Protein AF-A0A9X7W247-F1 (afdb_monomer_lite)

Sequence (235 aa):
MRHRHSHQTSPAQPVSWSPDGEWLSFTTNEQPNLINSDVYVVSKDGSQTRKVFSVSDASVEAASAWHPSGQGLLQGLLVSSDSTGVTRTRVFDLVSETVQWLGSDGVEEHPGRFSRSGEWLLTVQNVDASLRPVLYRTDTGEPRQFRTPSGLAQILAFVDNDSKLIIHQMGDPVKDADLWRDRSAVTFAHQLRAKLMMVHGLNDPRCPISQARLFKERLVAAGFREGTTSTDDFE

Organism: NCBI:txid2931921

pLDDT: mean 84.15, std 11.6, range [36.72, 96.12]

Secondary structure (DSSP, 8-state):
--------SS-EEEEEE-TTSSEEEEEE--SS-TT-BEEEEEETTSS-EEEEE---TTSBEEEEEE-TT--STT-EEEEEE-TTSS-EEEEEETTT--EEE-S-TT-EEEEEEE-SSSSEEEEEEEETTEEEEEEEETTT--EEE--PPSSEEEEEEEETTTTEEEEEEE--TTTTHHHHHHH-TTTTGGG--S-------TT-SSS-THHHHHHHHHHHHTT----SSTT----

InterPro domains:
  IPR001375 Peptidase S9, prolyl oligopeptidase, catalytic domain [PF00326] (169-222)
  IPR029058 Alpha/Beta hydrolase fold [G3DSA:3.40.50.1820] (99-230)
  IPR029058 Alpha/Beta hydrolase fold [SSF53474] (166-224)

Foldseek 3Di:
DDQDDQDDPWDKAWADAQLVNQKTKIKTDPDPQPQDIFIKIATNSRPDIDTLGGDDRNKHKGWHDAQNPCDDLRSWTWMWMCPLVAIFIWTARRPVSDIDGADDRPWHKAFDDAQNNSQWGWIWTQAQLETFIWIAGRVPNDIDGDDDAPAHKDWDDQDPRNPDTDIDGPDHCVVCVVVCCVVDCLNCLLVDDDDDDDDDDPPDRRYHCVSVVSSVVSNVVSPDDDDPDPPDDDD

Radius of gyration: 22.7 Å; chains: 1; bounding box: 55×41×56 Å

Structure (mmCIF, N/CA/C/O backbone):
data_AF-A0A9X7W247-F1
#
_entry.id   AF-A0A9X7W247-F1
#
loop_
_atom_site.group_PDB
_atom_site.id
_atom_site.type_symbol
_atom_site.label_atom_id
_atom_site.label_alt_id
_atom_site.label_comp_id
_atom_site.label_asym_id
_atom_site.label_entity_id
_atom_site.label_seq_id
_atom_site.pdbx_PDB_ins_code
_atom_site.Cartn_x
_atom_site.Cartn_y
_atom_site.Cartn_z
_atom_site.occupancy
_atom_site.B_iso_or_equiv
_atom_site.auth_seq_id
_atom_site.auth_comp_id
_atom_site.auth_asym_id
_atom_site.auth_atom_id
_atom_site.pdbx_PDB_model_num
ATOM 1 N N . MET A 1 1 ? -22.377 24.222 22.453 1.00 36.72 1 MET A N 1
ATOM 2 C CA . MET A 1 1 ? -21.333 23.183 22.321 1.00 36.72 1 MET A CA 1
ATOM 3 C C . MET A 1 1 ? -19.989 23.882 22.203 1.00 36.72 1 MET A C 1
ATOM 5 O O . MET A 1 1 ? -19.849 24.709 21.315 1.00 36.72 1 MET A O 1
ATOM 9 N N . ARG A 1 2 ? -19.041 23.648 23.118 1.00 42.19 2 ARG A N 1
ATOM 10 C CA . ARG A 1 2 ? -17.655 24.112 22.947 1.00 42.19 2 ARG A CA 1
ATOM 11 C C . ARG A 1 2 ? -16.867 22.943 22.366 1.00 42.19 2 ARG A C 1
ATOM 13 O O . ARG A 1 2 ? -16.679 21.955 23.066 1.00 42.19 2 ARG A O 1
ATOM 20 N N . HIS A 1 3 ? -16.464 23.038 21.103 1.00 42.00 3 HIS A N 1
ATOM 21 C CA . HIS A 1 3 ? -15.522 22.091 20.514 1.00 42.00 3 HIS A CA 1
ATOM 22 C C . HIS A 1 3 ? -14.167 22.307 21.198 1.00 42.00 3 HIS A C 1
ATOM 24 O O . HIS A 1 3 ? -13.592 23.392 21.104 1.00 42.00 3 HIS A O 1
ATOM 30 N N . ARG A 1 4 ? -13.689 21.322 21.966 1.00 49.62 4 ARG A N 1
ATOM 31 C CA . ARG A 1 4 ? -12.297 21.310 22.421 1.00 49.62 4 ARG A CA 1
ATOM 32 C C . ARG A 1 4 ? -11.458 20.835 21.243 1.00 49.62 4 ARG A C 1
ATOM 34 O O . ARG A 1 4 ? -11.619 19.713 20.784 1.00 49.62 4 ARG A O 1
ATOM 41 N N . HIS A 1 5 ? -10.599 21.710 20.742 1.00 50.88 5 HIS A N 1
ATOM 42 C CA . HIS A 1 5 ? -9.563 21.330 19.794 1.00 50.88 5 HIS A CA 1
ATOM 43 C C . HIS A 1 5 ? -8.389 20.762 20.597 1.00 50.88 5 HIS A C 1
ATOM 45 O O . HIS A 1 5 ? -7.867 21.443 21.481 1.00 50.88 5 HIS A O 1
ATOM 51 N N . SER A 1 6 ? -7.980 19.523 20.323 1.00 55.16 6 SER A N 1
ATOM 52 C CA . SER A 1 6 ? -6.688 19.021 20.790 1.00 55.16 6 SER A CA 1
ATOM 53 C C . SER A 1 6 ? -5.598 19.782 20.035 1.00 55.16 6 SER A C 1
ATOM 55 O O . SER A 1 6 ? -5.461 19.635 18.820 1.00 55.16 6 SER A O 1
ATOM 57 N N . HIS A 1 7 ? -4.851 20.642 20.726 1.00 59.03 7 HIS A N 1
ATOM 58 C CA . HIS A 1 7 ? -3.695 21.308 20.135 1.00 59.03 7 HIS A CA 1
ATOM 59 C C . HIS A 1 7 ? -2.527 20.322 20.079 1.00 59.03 7 HIS A C 1
ATOM 61 O O . HIS A 1 7 ? -1.857 20.110 21.085 1.00 59.03 7 HIS A O 1
ATOM 67 N N . GLN A 1 8 ? -2.287 19.730 18.908 1.00 62.72 8 GLN A N 1
ATOM 68 C CA . GLN A 1 8 ? -1.013 19.074 18.618 1.00 62.72 8 GLN A CA 1
ATOM 69 C C . GLN A 1 8 ? -0.039 20.067 17.992 1.00 62.72 8 GLN A C 1
ATOM 71 O O . GLN A 1 8 ? -0.403 20.852 17.117 1.00 62.72 8 GLN A O 1
ATOM 76 N N . THR A 1 9 ? 1.200 20.045 18.480 1.00 73.38 9 THR A N 1
ATOM 77 C CA . THR A 1 9 ? 2.293 20.905 18.006 1.00 73.38 9 THR A CA 1
ATOM 78 C C . THR A 1 9 ? 2.905 20.401 16.705 1.00 73.38 9 THR A C 1
ATOM 80 O O . THR A 1 9 ? 3.449 21.195 15.942 1.00 73.38 9 THR A O 1
ATOM 83 N N . SER A 1 10 ? 2.803 19.097 16.453 1.00 79.94 10 SER A N 1
ATOM 84 C CA . SER A 1 10 ? 3.289 18.445 15.240 1.00 79.94 10 SER A CA 1
ATOM 85 C C . SER A 1 10 ? 2.159 18.242 14.226 1.00 79.94 10 SER A C 1
ATOM 87 O O . SER A 1 10 ? 1.015 18.019 14.634 1.00 79.94 10 SER A O 1
ATOM 89 N N . PRO A 1 11 ? 2.447 18.285 12.909 1.00 83.38 11 PRO A N 1
ATOM 90 C CA . PRO A 1 11 ? 1.472 17.943 11.881 1.00 83.38 11 PRO A CA 1
ATOM 91 C C . PRO A 1 11 ? 0.932 16.529 12.092 1.00 83.38 11 PRO A C 1
ATOM 93 O O . PRO A 1 11 ? 1.704 15.588 12.252 1.00 83.38 11 PRO A O 1
ATOM 96 N N . ALA A 1 12 ? -0.389 16.386 12.052 1.00 85.44 12 ALA A N 1
ATOM 97 C CA . ALA A 1 12 ? -1.063 15.103 12.183 1.00 85.44 12 ALA A CA 1
ATOM 98 C C . ALA A 1 12 ? -1.827 14.765 10.901 1.00 85.44 12 ALA A C 1
ATOM 100 O O . ALA A 1 12 ? -2.462 15.630 10.291 1.00 85.44 12 ALA A O 1
ATOM 101 N N . GLN A 1 13 ? -1.793 13.493 10.514 1.00 86.25 13 GLN A N 1
ATOM 102 C CA . GLN A 1 13 ? -2.580 12.944 9.416 1.00 86.25 13 GLN A CA 1
ATOM 103 C C . GLN A 1 13 ? -3.727 12.108 10.003 1.00 86.25 13 GLN A C 1
ATOM 105 O O . GLN A 1 13 ? -3.487 10.992 10.474 1.00 86.25 13 GLN A O 1
ATOM 110 N N . PRO A 1 14 ? -4.968 12.635 10.044 1.00 77.75 14 PRO A N 1
ATOM 111 C CA . PRO A 1 14 ? -6.117 11.865 10.498 1.00 77.75 14 PRO A CA 1
ATOM 112 C C . PRO A 1 14 ? -6.457 10.788 9.471 1.00 77.75 14 PRO A C 1
ATOM 114 O O . PRO A 1 14 ? -6.383 11.020 8.265 1.00 77.75 14 PRO A O 1
ATOM 117 N N . VAL A 1 15 ? -6.862 9.620 9.960 1.00 81.38 15 VAL A N 1
ATOM 118 C CA . VAL A 1 15 ? -7.139 8.463 9.103 1.00 81.38 15 VAL A CA 1
ATOM 119 C C . VAL A 1 15 ? -8.630 8.171 9.078 1.00 81.38 15 VAL A C 1
ATOM 121 O O . VAL A 1 15 ? -9.267 8.289 8.035 1.00 81.38 15 VAL A O 1
ATOM 124 N N . SER A 1 16 ? -9.212 7.788 10.217 1.00 87.62 16 SER A N 1
ATOM 125 C CA . SER A 1 16 ? -10.621 7.390 10.270 1.00 87.62 16 SER A CA 1
ATOM 126 C C . SER A 1 16 ? -11.162 7.334 11.696 1.00 87.62 16 SER A C 1
ATOM 128 O O . SER A 1 16 ? -10.406 7.181 12.659 1.00 87.62 16 SER A O 1
ATOM 130 N N . TRP A 1 17 ? -12.482 7.477 11.813 1.00 89.75 17 TRP A N 1
ATOM 131 C CA . TRP A 1 17 ? -13.225 7.240 13.048 1.00 89.75 17 TRP A CA 1
ATOM 132 C C . TRP A 1 17 ? -13.390 5.742 13.298 1.00 89.75 17 TRP A C 1
ATOM 134 O O . TRP A 1 17 ? -13.565 4.973 12.349 1.00 89.75 17 TRP A O 1
ATOM 144 N N . SER A 1 18 ? -13.386 5.349 14.568 1.00 89.12 18 SER A N 1
ATOM 145 C CA . SER A 1 18 ? -13.830 4.029 14.999 1.00 89.12 18 SER A CA 1
ATOM 146 C C . SER A 1 18 ? -15.305 3.814 14.628 1.00 89.12 18 SER A C 1
ATOM 148 O O . SER A 1 18 ? -16.059 4.786 14.508 1.00 89.12 18 SER A O 1
ATOM 150 N N . PRO A 1 19 ? -15.760 2.560 14.445 1.00 87.88 19 PRO A N 1
ATOM 151 C CA . PRO A 1 19 ? -17.135 2.280 14.019 1.00 87.88 19 PRO A CA 1
ATOM 152 C C . PRO A 1 19 ? -18.208 2.791 14.987 1.00 87.88 19 PRO A C 1
ATOM 154 O O . PRO A 1 19 ? -19.313 3.119 14.562 1.00 87.88 19 PRO A O 1
ATOM 157 N N . ASP A 1 20 ? -17.883 2.865 16.279 1.00 86.38 20 ASP A N 1
ATOM 158 C CA . ASP A 1 20 ? -18.746 3.416 17.328 1.00 86.38 20 ASP A CA 1
ATOM 159 C C . ASP A 1 20 ? -18.732 4.957 17.387 1.00 86.38 20 ASP A C 1
ATOM 161 O O . ASP A 1 20 ? -19.559 5.555 18.073 1.00 86.38 20 ASP A O 1
ATOM 165 N N . GLY A 1 21 ? -17.828 5.613 16.650 1.00 89.12 21 GLY A N 1
ATOM 166 C CA . GLY A 1 21 ? -17.664 7.065 16.634 1.00 89.12 21 GLY A CA 1
ATOM 167 C C . GLY A 1 21 ? -17.037 7.648 17.903 1.00 89.12 21 GLY A C 1
ATOM 168 O O . GLY A 1 21 ? -17.051 8.868 18.075 1.00 89.12 21 GLY A O 1
ATOM 169 N N . GLU A 1 22 ? -16.498 6.815 18.796 1.00 88.19 22 GLU A N 1
ATOM 170 C CA . GLU A 1 22 ? -15.905 7.268 20.059 1.00 88.19 22 GLU A CA 1
ATOM 171 C C . GLU A 1 22 ? -14.435 7.678 19.924 1.00 88.19 22 GLU A C 1
ATOM 173 O O . GLU A 1 22 ? -13.957 8.479 20.731 1.00 88.19 22 GLU A O 1
ATOM 178 N N . TRP A 1 23 ? -13.733 7.201 18.893 1.00 90.12 23 TRP A N 1
ATOM 179 C CA . TRP A 1 23 ? -12.301 7.419 18.696 1.00 90.12 23 TRP A CA 1
ATOM 180 C C . TRP A 1 23 ? -11.964 7.827 17.262 1.00 90.12 23 TRP A C 1
ATOM 182 O O . TRP A 1 23 ? -12.568 7.361 16.302 1.00 90.12 23 TRP A O 1
ATOM 192 N N . LEU A 1 24 ? -10.940 8.658 17.104 1.00 91.12 24 LEU A N 1
ATOM 193 C CA . LEU A 1 24 ? -10.311 8.982 15.827 1.00 91.12 24 LEU A CA 1
ATOM 194 C C . LEU A 1 24 ? -8.867 8.479 15.853 1.00 91.12 24 LEU A C 1
ATOM 196 O O . LEU A 1 24 ? -8.123 8.807 16.776 1.00 91.12 24 LEU A O 1
ATOM 200 N N . SER A 1 25 ? -8.451 7.720 14.838 1.00 92.00 25 SER A N 1
ATOM 201 C CA . SER A 1 25 ? -7.043 7.350 14.653 1.00 92.00 25 SER A CA 1
ATOM 202 C C . SER A 1 25 ? -6.317 8.392 13.809 1.00 92.00 25 SER A C 1
ATOM 204 O O . SER A 1 25 ? -6.849 8.867 12.797 1.00 92.00 25 SER A O 1
ATOM 206 N N . PHE A 1 26 ? -5.077 8.692 14.167 1.00 93.06 26 PHE A N 1
ATOM 207 C CA . PHE A 1 26 ? -4.223 9.586 13.396 1.00 93.06 26 PHE A CA 1
ATOM 208 C C . PHE A 1 26 ? -2.749 9.207 13.556 1.00 93.06 26 PHE A C 1
ATOM 210 O O . PHE A 1 26 ? -2.365 8.512 14.498 1.00 93.06 26 PHE A O 1
ATOM 217 N N . THR A 1 27 ? -1.933 9.685 12.627 1.00 94.44 27 THR A N 1
ATOM 218 C CA . THR A 1 27 ? -0.483 9.494 12.630 1.00 94.44 27 THR A CA 1
ATOM 219 C C . THR A 1 27 ? 0.206 10.843 12.797 1.00 94.44 27 THR A C 1
ATOM 221 O O . THR A 1 27 ? -0.232 11.840 12.217 1.00 94.44 27 THR A O 1
ATOM 224 N N . THR A 1 28 ? 1.253 10.900 13.615 1.00 94.19 28 THR A N 1
ATOM 225 C CA . THR A 1 28 ? 2.044 12.117 13.840 1.00 94.19 28 THR A CA 1
ATOM 226 C C . THR A 1 28 ? 3.476 11.765 14.229 1.00 94.19 28 THR A C 1
ATOM 228 O O . THR A 1 28 ? 3.759 10.641 14.644 1.00 94.19 28 THR A O 1
ATOM 231 N N . ASN A 1 29 ? 4.374 12.742 14.131 1.00 93.69 29 ASN A N 1
ATOM 232 C CA . ASN A 1 29 ? 5.725 12.636 14.660 1.00 93.69 29 ASN A CA 1
ATOM 233 C C . ASN A 1 29 ? 5.909 13.585 15.852 1.00 93.69 29 ASN A C 1
ATOM 235 O O . ASN A 1 29 ? 5.976 14.805 15.689 1.00 93.69 29 ASN A O 1
ATOM 239 N N . GLU A 1 30 ? 6.009 13.024 17.055 1.00 90.31 30 GLU A N 1
ATOM 240 C CA . GLU A 1 30 ? 6.306 13.769 18.288 1.00 90.31 30 GLU A CA 1
ATOM 241 C C . GLU A 1 30 ? 7.780 13.627 18.722 1.00 90.31 30 GLU A C 1
ATOM 243 O O . GLU A 1 30 ? 8.148 14.068 19.810 1.00 90.31 30 GLU A O 1
ATOM 248 N N . GLN A 1 31 ? 8.631 13.032 17.877 1.00 90.06 31 GLN A N 1
ATOM 249 C CA . GLN A 1 31 ? 10.055 12.806 18.132 1.00 90.06 31 GLN A CA 1
ATOM 250 C C . GLN A 1 31 ? 10.951 13.777 17.340 1.00 90.06 31 GLN A C 1
ATOM 252 O O . GLN A 1 31 ? 10.560 14.273 16.282 1.00 90.06 31 GLN A O 1
ATOM 257 N N . PRO A 1 32 ? 12.196 14.029 17.796 1.00 90.38 32 PRO A N 1
ATOM 258 C CA . PRO A 1 32 ? 13.160 14.837 17.045 1.00 90.38 32 PRO A CA 1
ATOM 259 C C . PRO A 1 32 ? 13.593 14.204 15.718 1.00 90.38 32 PRO A C 1
ATOM 261 O O . PRO A 1 32 ? 13.979 14.917 14.791 1.00 90.38 32 PRO A O 1
ATOM 264 N N . ASN A 1 33 ? 13.579 12.869 15.628 1.00 92.12 33 ASN A N 1
ATOM 265 C CA . ASN A 1 33 ? 13.935 12.182 14.396 1.00 92.12 33 ASN A CA 1
ATOM 266 C C . ASN A 1 33 ? 12.822 12.372 13.365 1.00 92.12 33 ASN A C 1
ATOM 268 O O . ASN A 1 33 ? 11.732 11.833 13.519 1.00 92.12 33 ASN A O 1
ATOM 272 N N . LEU A 1 34 ? 13.114 13.099 12.288 1.00 90.12 34 LEU A N 1
ATOM 273 C CA . LEU A 1 34 ? 12.138 13.421 11.245 1.00 90.12 34 LEU A CA 1
ATOM 274 C C . LEU A 1 34 ? 11.665 12.201 10.441 1.00 90.12 34 LEU A C 1
ATOM 276 O O . LEU A 1 34 ? 10.649 12.301 9.761 1.00 90.12 34 LEU A O 1
ATOM 280 N N . ILE A 1 35 ? 12.382 11.074 10.519 1.00 90.62 35 ILE A N 1
ATOM 281 C CA . ILE A 1 35 ? 11.954 9.803 9.918 1.00 90.62 35 ILE A CA 1
ATOM 282 C C . ILE A 1 35 ? 10.785 9.195 10.701 1.00 90.62 35 ILE A C 1
ATOM 284 O O . ILE A 1 35 ? 9.939 8.547 10.099 1.00 90.62 35 ILE A O 1
ATOM 288 N N . ASN A 1 36 ? 10.726 9.410 12.019 1.00 95.00 36 ASN A N 1
ATOM 289 C CA . ASN A 1 36 ? 9.740 8.773 12.880 1.00 95.00 36 ASN A CA 1
ATOM 290 C C . ASN A 1 36 ? 8.300 9.136 12.486 1.00 95.00 36 ASN A C 1
ATOM 292 O O . ASN A 1 36 ? 7.991 10.288 12.169 1.00 95.00 36 ASN A O 1
ATOM 296 N N . SER A 1 37 ? 7.396 8.171 12.591 1.00 94.88 37 SER A N 1
ATOM 297 C CA . SER A 1 37 ? 5.960 8.427 12.599 1.00 94.88 37 SER A CA 1
ATOM 298 C C . SER A 1 37 ? 5.272 7.370 13.437 1.00 94.88 37 SER A C 1
ATOM 300 O O . SER A 1 37 ? 5.534 6.192 13.250 1.00 94.88 37 SER A O 1
ATOM 302 N N . ASP A 1 38 ? 4.390 7.787 14.337 1.00 95.31 38 ASP A N 1
ATOM 303 C CA . ASP A 1 38 ? 3.720 6.907 15.287 1.00 95.31 38 ASP A CA 1
ATOM 304 C C . ASP A 1 38 ? 2.200 7.017 15.142 1.00 95.31 38 ASP A C 1
ATOM 306 O O . ASP A 1 38 ? 1.657 8.049 14.730 1.00 95.31 38 ASP A O 1
ATOM 310 N N . VAL A 1 39 ? 1.489 5.964 15.544 1.00 94.19 39 VAL A N 1
ATOM 311 C CA . VAL A 1 39 ? 0.027 5.912 15.481 1.00 94.19 39 VAL A CA 1
ATOM 312 C C . VAL A 1 39 ? -0.581 6.188 16.847 1.00 94.19 39 VAL A C 1
ATOM 314 O O . VAL A 1 39 ? -0.216 5.590 17.864 1.00 94.19 39 VAL A O 1
ATOM 317 N N . TYR A 1 40 ? -1.581 7.060 16.844 1.00 92.94 40 TYR A N 1
ATOM 318 C CA . TYR A 1 40 ? -2.321 7.497 18.013 1.00 92.94 40 TYR A CA 1
ATOM 319 C C . TYR A 1 40 ? -3.824 7.347 17.793 1.00 92.94 40 TYR A C 1
ATOM 321 O O . TYR A 1 40 ? -4.320 7.306 16.662 1.00 92.94 40 TYR A O 1
ATOM 329 N N . VAL A 1 41 ? -4.560 7.329 18.901 1.00 92.12 41 VAL A N 1
ATOM 330 C CA . VAL A 1 41 ? -6.010 7.527 18.916 1.00 92.12 41 VAL A CA 1
ATOM 331 C C . VAL A 1 41 ? -6.371 8.668 19.856 1.00 92.12 41 VAL A C 1
ATOM 333 O O . VAL A 1 41 ? -5.704 8.883 20.872 1.00 92.12 41 VAL A O 1
ATOM 336 N N . VAL A 1 42 ? -7.438 9.387 19.520 1.00 91.06 42 VAL A N 1
ATOM 337 C CA . VAL A 1 42 ? -8.018 10.448 20.346 1.00 91.06 42 VAL A CA 1
ATOM 338 C C . VAL A 1 42 ? -9.522 10.248 20.494 1.00 91.06 42 VAL A C 1
ATOM 340 O O . VAL A 1 42 ? -10.186 9.853 19.537 1.00 91.06 42 VAL A O 1
ATOM 343 N N . SER A 1 43 ? -10.068 10.491 21.684 1.00 91.25 43 SER A N 1
ATOM 344 C CA . SER A 1 43 ? -11.508 10.419 21.930 1.00 91.25 43 SER A CA 1
ATOM 345 C C . SER A 1 43 ? -12.258 11.483 21.127 1.00 91.25 43 SER A C 1
ATOM 347 O O . SER A 1 43 ? -11.723 12.549 20.816 1.00 91.25 43 SER A O 1
ATOM 349 N N . LYS A 1 44 ? -13.538 11.243 20.832 1.00 87.81 44 LYS A N 1
ATOM 350 C CA . LYS A 1 44 ? -14.366 12.147 20.015 1.00 87.81 44 LYS A CA 1
ATOM 351 C C . LYS A 1 44 ? -14.467 13.580 20.537 1.00 87.81 44 LYS A C 1
ATOM 353 O O . LYS A 1 44 ? -14.717 14.510 19.775 1.00 87.81 44 LYS A O 1
ATOM 358 N N . ASP A 1 45 ? -14.307 13.753 21.845 1.00 87.88 45 ASP A N 1
ATOM 359 C CA . ASP A 1 45 ? -14.341 15.043 22.530 1.00 87.88 45 ASP A CA 1
ATOM 360 C C . ASP A 1 45 ? -12.946 15.664 22.733 1.00 87.88 45 ASP A C 1
ATOM 362 O O . ASP A 1 45 ? -12.837 16.754 23.301 1.00 87.88 45 ASP A O 1
ATOM 366 N N . GLY A 1 46 ? -11.888 14.984 22.278 1.00 87.62 46 GLY A N 1
ATOM 367 C CA . GLY A 1 46 ? -10.496 15.412 22.391 1.00 87.62 46 GLY A CA 1
ATOM 368 C C . GLY A 1 46 ? -9.905 15.303 23.797 1.00 87.62 46 GLY A C 1
ATOM 369 O O . GLY A 1 46 ? -8.824 15.841 24.034 1.00 87.62 46 GLY A O 1
ATOM 370 N N . SER A 1 47 ? -10.612 14.690 24.753 1.00 89.12 47 SER A N 1
ATOM 371 C CA . SER A 1 47 ? -10.190 14.641 26.158 1.00 89.12 47 SER A CA 1
ATOM 372 C C . SER A 1 47 ? -9.133 13.577 26.455 1.00 89.12 47 SER A C 1
ATOM 374 O O . SER A 1 47 ? -8.381 13.732 27.418 1.00 89.12 47 SER A O 1
ATOM 376 N N . GLN A 1 48 ? -9.057 12.522 25.641 1.00 89.00 48 GLN A N 1
ATOM 377 C CA . GLN A 1 48 ? -8.129 11.411 25.827 1.00 89.00 48 GLN A CA 1
ATOM 378 C C . GLN A 1 48 ? -7.359 11.159 24.540 1.00 89.00 48 GLN A C 1
ATOM 380 O O . GLN A 1 48 ? -7.962 10.820 23.529 1.00 89.00 48 GLN A O 1
ATOM 385 N N . THR A 1 49 ? -6.034 11.266 24.599 1.00 90.56 49 THR A N 1
ATOM 386 C CA . THR A 1 49 ? -5.133 10.927 23.493 1.00 90.56 49 THR A CA 1
ATOM 387 C C . THR A 1 49 ? -4.128 9.900 23.982 1.00 90.56 49 THR A C 1
ATOM 389 O O . THR A 1 49 ? -3.545 10.076 25.053 1.00 90.56 49 THR A O 1
ATOM 392 N N . ARG A 1 50 ? -3.894 8.845 23.199 1.00 89.50 50 ARG A N 1
ATOM 393 C CA . ARG A 1 50 ? -2.846 7.861 23.490 1.00 89.50 50 ARG A CA 1
ATOM 394 C C . ARG A 1 50 ? -2.128 7.415 22.225 1.00 89.50 50 ARG A C 1
ATOM 396 O O . ARG A 1 50 ? -2.761 7.227 21.187 1.00 89.50 50 ARG A O 1
ATOM 403 N N . LYS A 1 51 ? -0.814 7.215 22.338 1.00 92.00 51 LYS A N 1
ATOM 404 C CA . LYS A 1 51 ? -0.020 6.460 21.365 1.00 92.00 51 LYS A CA 1
ATOM 405 C C . LYS A 1 51 ? -0.427 4.994 21.481 1.00 92.00 51 LYS A C 1
ATOM 407 O O . LYS A 1 51 ? -0.472 4.474 22.593 1.00 92.00 51 LYS A O 1
ATOM 412 N N . VAL A 1 52 ? -0.759 4.357 20.365 1.00 90.81 52 VAL A N 1
ATOM 413 C CA . VAL A 1 52 ? -1.227 2.960 20.346 1.00 90.81 52 VAL A CA 1
ATOM 414 C C . VAL A 1 52 ? -0.280 2.037 19.608 1.00 90.81 52 VAL A C 1
ATOM 416 O O . VAL A 1 52 ? -0.269 0.847 19.885 1.00 90.81 52 VAL A O 1
ATOM 419 N N . PHE A 1 53 ? 0.526 2.563 18.687 1.00 91.44 53 PHE A N 1
ATOM 420 C CA . PHE A 1 53 ? 1.421 1.725 17.911 1.00 91.44 53 PHE A CA 1
ATOM 421 C C . PHE A 1 53 ? 2.663 2.503 17.466 1.00 91.44 53 PHE A C 1
ATOM 423 O O . PHE A 1 53 ? 2.561 3.595 16.907 1.00 91.44 53 PHE A O 1
ATOM 430 N N . SER A 1 54 ? 3.823 1.935 17.794 1.00 93.62 54 SER A N 1
ATOM 431 C CA . SER A 1 54 ? 5.165 2.489 17.605 1.00 93.62 54 SER A CA 1
ATOM 432 C C . SER A 1 54 ? 6.152 1.332 17.649 1.00 93.62 54 SER A C 1
ATOM 434 O O . SER A 1 54 ? 6.005 0.438 18.492 1.00 93.62 54 SER A O 1
ATOM 436 N N . VAL A 1 55 ? 7.109 1.300 16.725 1.00 92.69 55 VAL A N 1
ATOM 437 C CA . VAL A 1 55 ? 8.042 0.168 16.614 1.00 92.69 55 VAL A CA 1
ATOM 438 C C . VAL A 1 55 ? 9.479 0.602 16.853 1.00 92.69 55 VAL A C 1
ATOM 440 O O . VAL A 1 55 ? 10.224 -0.110 17.526 1.00 92.69 55 VAL A O 1
ATOM 443 N N . SER A 1 56 ? 9.875 1.750 16.309 1.00 93.31 56 SER A N 1
ATOM 444 C CA . SER A 1 56 ? 11.215 2.312 16.446 1.00 93.31 56 SER A CA 1
ATOM 445 C C . SER A 1 56 ? 11.189 3.806 16.145 1.00 93.31 56 SER A C 1
ATOM 447 O O . SER A 1 56 ? 10.487 4.243 15.244 1.00 93.31 56 SER A O 1
ATOM 449 N N . ASP A 1 57 ? 12.067 4.578 16.787 1.00 92.69 57 ASP A N 1
ATOM 450 C CA . ASP A 1 57 ? 12.237 6.010 16.493 1.00 92.69 57 ASP A CA 1
ATOM 451 C C . ASP A 1 57 ? 12.829 6.281 15.093 1.00 92.69 57 ASP A C 1
ATOM 453 O O . ASP A 1 57 ? 13.080 7.429 14.725 1.00 92.69 57 ASP A O 1
ATOM 457 N N . ALA A 1 58 ? 13.135 5.235 14.323 1.00 94.25 58 ALA A N 1
ATOM 458 C CA . ALA A 1 58 ? 13.654 5.303 12.959 1.00 94.25 58 ALA A CA 1
ATOM 459 C C . ALA A 1 58 ? 12.753 4.574 11.945 1.00 94.25 58 ALA A C 1
ATOM 461 O O . ALA A 1 58 ? 13.243 4.178 10.887 1.00 94.25 58 ALA A O 1
ATOM 462 N N . SER A 1 59 ? 11.471 4.382 12.270 1.00 94.38 59 SER A N 1
ATOM 463 C CA . SER A 1 59 ? 10.469 3.810 11.368 1.00 94.38 59 SER A CA 1
ATOM 464 C C . SER A 1 59 ? 9.260 4.722 11.179 1.00 94.38 59 SER A C 1
ATOM 466 O O . SER A 1 59 ? 9.005 5.646 11.951 1.00 94.38 59 SER A O 1
ATOM 468 N N . VAL A 1 60 ? 8.528 4.460 10.104 1.00 94.12 60 VAL A N 1
ATOM 469 C CA . VAL A 1 60 ? 7.274 5.112 9.755 1.00 94.12 60 VAL A CA 1
ATOM 470 C C . VAL A 1 60 ? 6.140 4.135 10.021 1.00 94.12 60 VAL A C 1
ATOM 472 O O . VAL A 1 60 ? 5.908 3.196 9.252 1.00 94.12 60 VAL A O 1
ATOM 475 N N . GLU A 1 61 ? 5.388 4.384 11.087 1.00 94.00 61 GLU A N 1
ATOM 476 C CA . GLU A 1 61 ? 4.120 3.724 11.348 1.00 94.00 61 GLU A CA 1
ATOM 477 C C . GLU A 1 61 ? 2.942 4.550 10.818 1.00 94.00 61 GLU A C 1
ATOM 479 O O . GLU A 1 61 ? 2.902 5.773 10.936 1.00 94.00 61 GLU A O 1
ATOM 484 N N . ALA A 1 62 ? 1.930 3.878 10.270 1.00 92.38 62 ALA A N 1
ATOM 485 C CA . ALA A 1 62 ? 0.711 4.533 9.804 1.00 92.38 62 ALA A CA 1
ATOM 486 C C . ALA A 1 62 ? -0.531 3.720 10.161 1.00 92.38 62 ALA A C 1
ATOM 488 O O . ALA A 1 62 ? -0.517 2.493 10.090 1.00 92.38 62 ALA A O 1
ATOM 489 N N . ALA A 1 63 ? -1.620 4.403 10.514 1.00 91.06 63 ALA A N 1
ATOM 490 C CA . ALA A 1 63 ? -2.945 3.795 10.565 1.00 91.06 63 ALA A CA 1
ATOM 491 C C . ALA A 1 63 ? -3.602 3.850 9.183 1.00 91.06 63 ALA A C 1
ATOM 493 O O . ALA A 1 63 ? -3.358 4.769 8.403 1.00 91.06 63 ALA A O 1
ATOM 494 N N . SER A 1 64 ? -4.462 2.883 8.874 1.00 89.56 64 SER A N 1
ATOM 495 C CA . SER A 1 64 ? -5.126 2.818 7.564 1.00 89.56 64 SER A CA 1
ATOM 496 C C . SER A 1 64 ? -6.634 2.628 7.646 1.00 89.56 64 SER A C 1
ATOM 498 O O . SER A 1 64 ? -7.359 3.240 6.865 1.00 89.56 64 SER A O 1
ATOM 500 N N . ALA A 1 65 ? -7.128 1.810 8.576 1.00 88.69 65 ALA A N 1
ATOM 501 C CA . ALA A 1 65 ? -8.563 1.587 8.736 1.00 88.69 65 ALA A CA 1
ATOM 502 C C . ALA A 1 65 ? -8.893 0.934 10.077 1.00 88.69 65 ALA A C 1
ATOM 504 O O . ALA A 1 65 ? -8.163 0.059 10.535 1.00 88.69 65 ALA A O 1
ATOM 505 N N . TRP A 1 66 ? -10.038 1.279 10.655 1.00 89.56 66 TRP A N 1
ATOM 506 C CA . TRP A 1 66 ? -10.630 0.495 11.737 1.00 89.56 66 TRP A CA 1
ATOM 507 C C . TRP A 1 66 ? -11.336 -0.747 11.195 1.00 89.56 66 TRP A C 1
ATOM 509 O O . TRP A 1 66 ? -11.936 -0.717 10.115 1.00 89.56 66 TRP A O 1
ATOM 519 N N . HIS A 1 67 ? -11.305 -1.831 11.968 1.00 89.00 67 HIS A N 1
ATOM 520 C CA . HIS A 1 67 ? -12.167 -2.986 11.740 1.00 89.00 67 HIS A CA 1
ATOM 521 C C . HIS A 1 67 ? -13.642 -2.581 11.875 1.00 89.00 67 HIS A C 1
ATOM 523 O O . HIS A 1 67 ? -13.972 -1.881 12.829 1.00 89.00 67 HIS A O 1
ATOM 529 N N . PRO A 1 68 ? -14.549 -3.000 10.973 1.00 86.88 68 PRO A N 1
ATOM 530 C CA . PRO A 1 68 ? -15.923 -2.491 10.943 1.00 86.88 68 PRO A CA 1
ATOM 531 C C . PRO A 1 68 ? -16.839 -3.002 12.068 1.00 86.88 68 PRO A C 1
ATOM 533 O O . PRO A 1 68 ? -17.883 -2.395 12.294 1.00 86.88 68 PRO A O 1
ATOM 536 N N . SER A 1 69 ? -16.507 -4.104 12.755 1.00 77.38 69 SER A N 1
ATOM 537 C CA . SER A 1 69 ? -17.423 -4.739 13.724 1.00 77.38 69 SER A CA 1
ATOM 538 C C . SER A 1 69 ? -17.395 -4.123 15.128 1.00 77.38 69 SER A C 1
ATOM 540 O O . SER A 1 69 ? -18.392 -4.193 15.845 1.00 77.38 69 SER A O 1
ATOM 542 N N . GLY A 1 70 ? -16.270 -3.528 15.535 1.00 63.69 70 GLY A N 1
ATOM 543 C CA . GLY A 1 70 ? -16.128 -2.845 16.822 1.00 63.69 70 GLY A CA 1
ATOM 544 C C . GLY A 1 70 ? -16.366 -3.685 18.093 1.00 63.69 70 GLY A C 1
ATOM 545 O O . GLY A 1 70 ? -16.549 -3.082 19.147 1.00 63.69 70 GLY A O 1
ATOM 546 N N . GLN A 1 71 ? -16.380 -5.031 18.064 1.00 50.56 71 GLN A N 1
ATOM 547 C CA . GLN A 1 71 ? -16.633 -5.855 19.269 1.00 50.56 71 GLN A CA 1
ATOM 548 C C . GLN A 1 71 ? -15.632 -6.998 19.505 1.00 50.56 71 GLN A C 1
ATOM 550 O O . GLN A 1 71 ? -15.398 -7.817 18.628 1.00 50.56 71 GLN A O 1
ATOM 555 N N . GLY A 1 72 ? -15.135 -7.130 20.744 1.00 48.88 72 GLY A N 1
ATOM 556 C CA . GLY A 1 72 ? -14.227 -8.204 21.190 1.00 48.88 72 GLY A CA 1
ATOM 557 C C . GLY A 1 72 ? -12.747 -7.841 21.026 1.00 48.88 72 GLY A C 1
ATOM 558 O O . GLY A 1 72 ? -12.411 -6.659 21.054 1.00 48.88 72 GLY A O 1
ATOM 559 N N . LEU A 1 73 ? -11.881 -8.832 20.773 1.00 40.44 73 LEU A N 1
ATOM 560 C CA . LEU A 1 73 ? -10.496 -8.672 20.262 1.00 40.44 73 LEU A CA 1
ATOM 561 C C . LEU A 1 73 ? -10.437 -7.939 18.878 1.00 40.44 73 LEU A C 1
ATOM 563 O O . LEU A 1 73 ? -9.509 -8.082 18.094 1.00 40.44 73 LEU A O 1
ATOM 567 N N . LEU A 1 74 ? -11.493 -7.201 18.507 1.00 46.34 74 LEU A N 1
ATOM 568 C CA . LEU A 1 74 ? -11.783 -6.643 17.181 1.00 46.34 74 LEU A CA 1
ATOM 569 C C . LEU A 1 74 ? -12.075 -5.133 17.236 1.00 46.34 74 LEU A C 1
ATOM 571 O O . LEU A 1 74 ? -12.660 -4.576 16.308 1.00 46.34 74 LEU A O 1
ATOM 575 N N . GLN A 1 75 ? -11.583 -4.426 18.259 1.00 62.91 75 GLN A N 1
ATOM 576 C CA . GLN A 1 75 ? -11.253 -2.995 18.122 1.00 62.91 75 GLN A CA 1
ATOM 577 C C . GLN A 1 75 ? -9.942 -2.848 17.327 1.00 62.91 75 GLN A C 1
ATOM 579 O O . GLN A 1 75 ? -9.008 -2.172 17.742 1.00 62.91 75 GLN A O 1
ATOM 584 N N . GLY A 1 76 ? -9.830 -3.580 16.221 1.00 76.25 76 GLY A N 1
ATOM 585 C CA . GLY A 1 76 ? -8.594 -3.724 15.477 1.00 76.25 76 GLY A CA 1
ATOM 586 C C . GLY A 1 76 ? -8.330 -2.493 14.621 1.00 76.25 76 GLY A C 1
ATOM 587 O O . GLY A 1 76 ? -9.205 -2.072 13.862 1.00 76.25 76 GLY A O 1
ATOM 588 N N . LEU A 1 77 ? -7.127 -1.940 14.702 1.00 86.88 77 LEU A N 1
ATOM 589 C CA . LEU A 1 77 ? -6.642 -0.927 13.778 1.00 86.88 77 LEU A CA 1
ATOM 590 C C . LEU A 1 77 ? -5.714 -1.601 12.767 1.00 86.88 77 LEU A C 1
ATOM 592 O O . LEU A 1 77 ? -4.728 -2.241 13.130 1.00 86.88 77 LEU A O 1
ATOM 596 N N . LEU A 1 78 ? -6.034 -1.466 11.485 1.00 89.75 78 LEU A N 1
ATOM 597 C CA . LEU A 1 78 ? -5.110 -1.797 10.414 1.00 89.75 78 LEU A CA 1
ATOM 598 C C . LEU A 1 78 ? -3.986 -0.769 10.442 1.00 89.75 78 LEU A C 1
ATOM 600 O O . LEU A 1 78 ? -4.236 0.425 10.246 1.00 89.75 78 LEU A O 1
ATOM 604 N N . VAL A 1 79 ? -2.772 -1.241 10.688 1.00 91.56 79 VAL A N 1
ATOM 605 C CA . VAL A 1 79 ? -1.575 -0.408 10.746 1.00 91.56 79 VAL A CA 1
ATOM 606 C C . VAL A 1 79 ? -0.503 -0.953 9.813 1.00 91.56 79 VAL A C 1
ATOM 608 O O . VAL A 1 79 ? -0.507 -2.127 9.438 1.00 91.56 79 VAL A O 1
ATOM 611 N N . SER A 1 80 ? 0.439 -0.100 9.444 1.00 93.12 80 SER A N 1
ATOM 612 C CA . SER A 1 80 ? 1.643 -0.486 8.722 1.00 93.12 80 SER A CA 1
ATOM 613 C C . SER A 1 80 ? 2.887 0.042 9.409 1.00 93.12 80 SER A C 1
ATOM 615 O O . SER A 1 80 ? 2.812 0.996 10.176 1.00 93.12 80 SER A O 1
ATOM 617 N N . SER A 1 81 ? 4.026 -0.577 9.118 1.00 93.50 81 SER A N 1
ATOM 618 C CA . SER A 1 81 ? 5.343 -0.135 9.579 1.00 93.50 81 SER A CA 1
ATOM 619 C C . SER A 1 81 ? 6.414 -0.573 8.588 1.00 93.50 81 SER A C 1
ATOM 621 O O . SER A 1 81 ? 6.306 -1.661 8.014 1.00 93.50 81 SER A O 1
ATOM 623 N N . ASP A 1 82 ? 7.440 0.251 8.404 1.00 92.50 82 ASP A N 1
ATOM 624 C CA . ASP A 1 82 ? 8.614 -0.043 7.577 1.00 92.50 82 ASP A CA 1
ATOM 625 C C . ASP A 1 82 ? 9.855 -0.450 8.390 1.00 92.50 82 ASP A C 1
ATOM 627 O O . ASP A 1 82 ? 10.948 -0.570 7.836 1.00 92.50 82 ASP A O 1
ATOM 631 N N . SER A 1 83 ? 9.693 -0.733 9.688 1.00 91.19 83 SER A N 1
ATOM 632 C CA . SER A 1 83 ? 10.789 -1.010 10.630 1.00 91.19 83 SER A CA 1
ATOM 633 C C . SER A 1 83 ? 11.717 -2.166 10.227 1.00 91.19 83 SER A C 1
ATOM 635 O O . SER A 1 83 ? 12.797 -2.327 10.789 1.00 91.19 83 SER A O 1
ATOM 637 N N . THR A 1 84 ? 11.295 -3.006 9.280 1.00 88.44 84 THR A N 1
ATOM 638 C CA . THR A 1 84 ? 12.066 -4.130 8.725 1.00 88.44 84 THR A CA 1
ATOM 639 C C . THR A 1 84 ? 12.704 -3.813 7.363 1.00 88.44 84 THR A C 1
ATOM 641 O O . THR A 1 84 ? 13.143 -4.725 6.669 1.00 88.44 84 THR A O 1
ATOM 644 N N . GLY A 1 85 ? 12.724 -2.543 6.947 1.00 87.94 85 GLY A N 1
ATOM 645 C CA . GLY A 1 85 ? 13.278 -2.057 5.674 1.00 87.94 85 GLY A CA 1
ATOM 646 C C . GLY A 1 85 ? 12.279 -2.001 4.510 1.00 87.94 85 GLY A C 1
ATOM 647 O O . GLY A 1 85 ? 12.533 -1.328 3.512 1.00 87.94 85 GLY A O 1
ATOM 648 N N . VAL A 1 86 ? 11.130 -2.663 4.642 1.00 88.69 86 VAL A N 1
ATOM 649 C CA . VAL A 1 86 ? 9.994 -2.599 3.711 1.00 88.69 86 VAL A CA 1
ATOM 650 C C . VAL A 1 86 ? 8.709 -2.399 4.497 1.00 88.69 86 VAL A C 1
ATOM 652 O O . VAL A 1 86 ? 8.598 -2.896 5.621 1.00 88.69 86 VAL A O 1
ATOM 655 N N . THR A 1 87 ? 7.737 -1.702 3.905 1.00 90.69 87 THR A N 1
ATOM 656 C CA . THR A 1 87 ? 6.413 -1.541 4.508 1.00 90.69 87 THR A CA 1
ATOM 657 C C . THR A 1 87 ? 5.743 -2.897 4.648 1.00 90.69 87 THR A C 1
ATOM 659 O O . THR A 1 87 ? 5.722 -3.697 3.713 1.00 90.69 87 THR A O 1
ATOM 662 N N . ARG A 1 88 ? 5.187 -3.150 5.828 1.00 91.50 88 ARG A N 1
ATOM 663 C CA . ARG A 1 88 ? 4.424 -4.355 6.141 1.00 91.50 88 ARG A CA 1
ATOM 664 C C . ARG A 1 88 ? 3.119 -3.991 6.815 1.00 91.50 88 ARG A C 1
ATOM 666 O O . ARG A 1 88 ? 3.068 -3.040 7.595 1.00 91.50 88 ARG A O 1
ATOM 673 N N . THR A 1 89 ? 2.096 -4.795 6.555 1.00 88.56 89 THR A N 1
ATOM 674 C CA . THR A 1 89 ? 0.753 -4.614 7.107 1.00 88.56 89 THR A CA 1
ATOM 675 C C . THR A 1 89 ? 0.545 -5.471 8.354 1.00 88.56 89 THR A C 1
ATOM 677 O O . THR A 1 89 ? 1.029 -6.601 8.450 1.00 88.56 89 THR A O 1
ATOM 680 N N . ARG A 1 90 ? -0.165 -4.914 9.336 1.00 84.25 90 ARG A N 1
ATOM 681 C CA . ARG A 1 90 ? -0.432 -5.534 10.633 1.00 84.25 90 ARG A CA 1
ATOM 682 C C . ARG A 1 90 ? -1.863 -5.237 11.069 1.00 84.25 90 ARG A C 1
ATOM 684 O O . ARG A 1 90 ? -2.387 -4.154 10.804 1.00 84.25 90 ARG A O 1
ATOM 691 N N . VAL A 1 91 ? -2.472 -6.167 11.795 1.00 81.50 91 VAL A N 1
ATOM 692 C CA . VAL A 1 91 ? -3.698 -5.887 12.554 1.00 81.50 91 VAL A CA 1
ATOM 693 C C . VAL A 1 91 ? -3.294 -5.666 14.006 1.00 81.50 91 VAL A C 1
ATOM 695 O O . VAL A 1 91 ? -2.679 -6.540 14.618 1.00 81.50 91 VAL A O 1
ATOM 698 N N . PHE A 1 92 ? -3.583 -4.475 14.526 1.00 81.94 92 PHE A N 1
ATOM 699 C CA . PHE A 1 92 ? -3.323 -4.107 15.912 1.00 81.94 92 PHE A CA 1
ATOM 700 C C . PHE A 1 92 ? -4.605 -4.199 16.730 1.00 81.94 92 PHE A C 1
ATOM 702 O O . PHE A 1 92 ? -5.559 -3.478 16.449 1.00 81.94 92 PHE A O 1
ATOM 709 N N . ASP A 1 93 ? -4.624 -5.049 17.749 1.00 82.50 93 ASP A N 1
ATOM 710 C CA . ASP A 1 93 ? -5.726 -5.120 18.706 1.00 82.50 93 ASP A CA 1
ATOM 711 C C . ASP A 1 93 ? -5.540 -4.056 19.798 1.00 82.50 93 ASP A C 1
ATOM 713 O O . ASP A 1 93 ? -4.593 -4.108 20.580 1.00 82.50 93 ASP A O 1
ATOM 717 N N . LEU A 1 94 ? -6.455 -3.085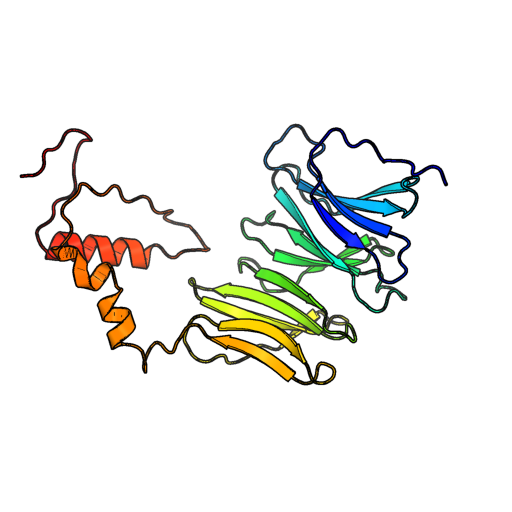 19.866 1.00 76.69 94 LEU A N 1
ATOM 718 C CA . LEU A 1 94 ? -6.396 -1.984 20.835 1.00 76.69 94 LEU A CA 1
ATOM 719 C C . LEU A 1 94 ? -6.684 -2.380 22.291 1.00 76.69 94 LEU A C 1
ATOM 721 O O . LEU A 1 94 ? -6.415 -1.562 23.178 1.00 76.69 94 LEU A O 1
ATOM 725 N N . VAL A 1 95 ? -7.285 -3.550 22.524 1.00 75.69 95 VAL A N 1
ATOM 726 C CA . VAL A 1 95 ? -7.695 -4.054 23.844 1.00 75.69 95 VAL A CA 1
ATOM 727 C C . VAL A 1 95 ? -6.595 -4.910 24.451 1.00 75.69 95 VAL A C 1
ATOM 729 O O . VAL A 1 95 ? -6.230 -4.701 25.605 1.00 75.69 95 VAL A O 1
ATOM 732 N N . SER A 1 96 ? -6.084 -5.880 23.693 1.00 79.69 96 SER A N 1
ATOM 733 C CA . SER A 1 96 ? -4.995 -6.751 24.151 1.00 79.69 96 SER A CA 1
ATOM 734 C C . SER A 1 96 ? -3.608 -6.147 23.917 1.00 79.69 96 SER A C 1
ATOM 736 O O . SER A 1 96 ? -2.628 -6.681 24.432 1.00 79.69 96 SER A O 1
ATOM 738 N N . GLU A 1 97 ? -3.522 -5.072 23.127 1.00 82.06 97 GLU A N 1
ATOM 739 C CA . GLU A 1 97 ? -2.276 -4.448 22.661 1.00 82.06 97 GLU A CA 1
ATOM 740 C C . GLU A 1 97 ? -1.368 -5.425 21.894 1.00 82.06 97 GLU A C 1
ATOM 742 O O . GLU A 1 97 ? -0.146 -5.272 21.835 1.00 82.06 97 GLU A O 1
ATOM 747 N N . THR A 1 98 ? -1.968 -6.447 21.273 1.00 82.06 98 THR A N 1
ATOM 748 C CA . THR A 1 98 ? -1.240 -7.434 20.472 1.00 82.06 98 THR A CA 1
ATOM 749 C C . THR A 1 98 ? -1.214 -7.066 18.994 1.00 82.06 98 THR A C 1
ATOM 751 O O . THR A 1 98 ? -2.183 -6.551 18.437 1.00 82.06 98 THR A O 1
ATOM 754 N N . VAL A 1 99 ? -0.101 -7.399 18.340 1.00 80.94 99 VAL A N 1
ATOM 755 C CA . VAL A 1 99 ? 0.104 -7.218 16.902 1.00 80.94 99 VAL A CA 1
ATOM 756 C C . VAL A 1 99 ? 0.059 -8.577 16.216 1.00 80.94 99 VAL A C 1
ATOM 758 O O . VAL A 1 99 ? 0.832 -9.470 16.568 1.00 80.94 99 VAL A O 1
ATOM 761 N N . GLN A 1 100 ? -0.759 -8.701 15.175 1.00 82.62 100 GLN A N 1
ATOM 762 C CA . GLN A 1 100 ? -0.666 -9.806 14.229 1.00 82.62 100 GLN A CA 1
ATOM 763 C C . GLN A 1 100 ? 0.004 -9.339 12.938 1.00 82.62 100 GLN A C 1
ATOM 765 O O . GLN A 1 100 ? -0.487 -8.443 12.247 1.00 82.62 100 GLN A O 1
ATOM 770 N N . TRP A 1 101 ? 1.130 -9.965 12.609 1.00 81.19 101 TRP A N 1
ATOM 771 C CA . TRP A 1 101 ? 1.840 -9.726 11.360 1.00 81.19 101 TRP A CA 1
ATOM 772 C C . TRP A 1 101 ? 1.205 -10.488 10.209 1.00 81.19 101 TRP A C 1
ATOM 774 O O . TRP A 1 101 ? 0.898 -11.674 10.337 1.00 81.19 101 TRP A O 1
ATOM 784 N N . LEU A 1 102 ? 1.054 -9.798 9.083 1.00 81.81 102 LEU A N 1
ATOM 785 C CA . LEU A 1 102 ? 0.593 -10.383 7.835 1.00 81.81 102 LEU A CA 1
ATOM 786 C C . LEU A 1 102 ? 1.749 -10.444 6.831 1.00 81.81 102 LEU A C 1
ATOM 788 O O . LEU A 1 102 ? 2.729 -9.695 6.921 1.00 81.81 102 LEU A O 1
ATOM 792 N N . GLY A 1 103 ? 1.639 -11.385 5.897 1.00 78.69 103 GLY A N 1
ATOM 793 C CA . GLY A 1 103 ? 2.641 -11.618 4.864 1.00 78.69 103 GLY A CA 1
ATOM 794 C C . GLY A 1 103 ? 3.957 -12.212 5.371 1.00 78.69 103 GLY A C 1
ATOM 795 O O . GLY A 1 103 ? 4.196 -12.395 6.566 1.00 78.69 103 GLY A O 1
ATOM 796 N N . SER A 1 104 ? 4.827 -12.544 4.421 1.00 81.19 104 SER A N 1
ATOM 797 C CA . SER A 1 104 ? 6.167 -13.069 4.694 1.00 81.19 104 SER A CA 1
ATOM 798 C C . SER A 1 104 ? 7.168 -11.943 4.949 1.00 81.19 104 SER A C 1
ATOM 800 O O . SER A 1 104 ? 7.024 -10.836 4.428 1.00 81.19 104 SER A O 1
ATOM 802 N N . ASP A 1 105 ? 8.210 -12.233 5.725 1.00 82.81 105 ASP A N 1
ATOM 803 C CA . ASP A 1 105 ? 9.299 -11.286 5.960 1.00 82.81 105 ASP A CA 1
ATOM 804 C C . ASP A 1 105 ? 9.995 -10.895 4.645 1.00 82.81 105 ASP A C 1
ATOM 806 O O . ASP A 1 105 ? 10.185 -11.720 3.751 1.00 82.81 105 ASP A O 1
ATOM 810 N N . GLY A 1 106 ? 10.373 -9.619 4.528 1.00 84.00 106 GLY A N 1
ATOM 811 C CA . GLY A 1 106 ? 11.064 -9.076 3.353 1.00 84.00 106 GLY A CA 1
ATOM 812 C C . GLY A 1 106 ? 10.175 -8.800 2.135 1.00 84.00 106 GLY A C 1
ATOM 813 O O . GLY A 1 106 ? 10.661 -8.220 1.167 1.00 84.00 106 GLY A O 1
ATOM 814 N N . VAL A 1 107 ? 8.888 -9.156 2.174 1.00 86.31 107 VAL A N 1
ATOM 815 C CA . VAL A 1 107 ? 7.925 -8.792 1.127 1.00 86.31 107 VAL A CA 1
ATOM 816 C C . VAL A 1 107 ? 7.268 -7.466 1.490 1.00 86.31 107 VAL A C 1
A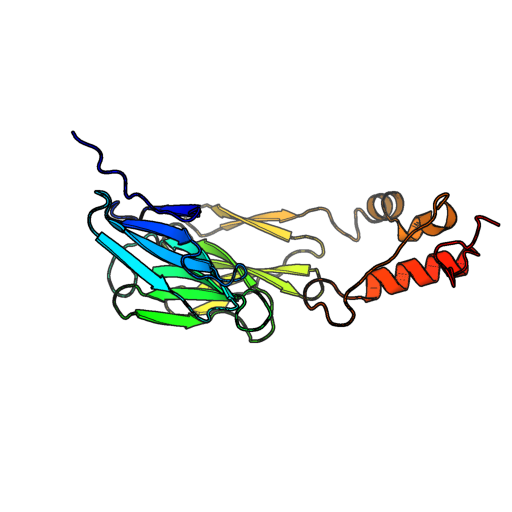TOM 818 O O . VAL A 1 107 ? 6.672 -7.335 2.558 1.00 86.31 107 VAL A O 1
ATOM 821 N N . GLU A 1 108 ? 7.372 -6.486 0.594 1.00 88.94 108 GLU A N 1
ATOM 822 C CA . GLU A 1 108 ? 6.683 -5.209 0.754 1.00 88.94 108 GLU A CA 1
ATOM 823 C C . GLU A 1 108 ? 5.174 -5.407 0.579 1.00 88.94 108 GLU A C 1
ATOM 825 O O . GLU A 1 108 ? 4.705 -5.909 -0.446 1.00 88.94 108 GLU A O 1
ATOM 830 N N . GLU A 1 109 ? 4.405 -5.001 1.583 1.00 89.94 109 GLU A N 1
ATOM 831 C CA . GLU A 1 109 ? 2.959 -5.156 1.627 1.00 89.94 109 GLU A CA 1
ATOM 832 C C . GLU A 1 109 ? 2.294 -3.912 2.211 1.00 89.94 109 GLU A C 1
ATOM 834 O O . GLU A 1 109 ? 2.518 -3.537 3.365 1.00 89.94 109 GLU A O 1
ATOM 839 N N . HIS A 1 110 ? 1.411 -3.314 1.418 1.00 88.62 110 HIS A N 1
ATOM 840 C CA . HIS A 1 110 ? 0.669 -2.123 1.792 1.00 88.62 110 HIS A CA 1
ATOM 841 C C . HIS A 1 110 ? -0.753 -2.469 2.249 1.00 88.62 110 HIS A C 1
ATOM 843 O O . HIS A 1 110 ? -1.414 -3.324 1.636 1.00 88.62 110 HIS A O 1
ATOM 849 N N . PRO A 1 111 ? -1.255 -1.777 3.287 1.00 87.31 111 PRO A N 1
ATOM 850 C CA . PRO A 1 111 ? -2.607 -1.973 3.775 1.00 87.31 111 PRO A CA 1
ATOM 851 C C . PRO A 1 111 ? -3.610 -1.496 2.727 1.00 87.31 111 PRO A C 1
ATOM 853 O O . PRO A 1 111 ? -3.503 -0.394 2.191 1.00 87.31 111 PRO A O 1
ATOM 856 N N . GLY A 1 112 ? -4.601 -2.334 2.433 1.00 87.31 112 GLY A N 1
ATOM 857 C CA . GLY A 1 112 ? -5.768 -1.941 1.658 1.00 87.31 112 GLY A CA 1
ATOM 858 C C . GLY A 1 112 ? -6.909 -1.577 2.596 1.00 87.31 112 GLY A C 1
ATOM 859 O O . GLY A 1 112 ? -6.936 -0.503 3.192 1.00 87.31 112 GLY A O 1
ATOM 860 N N . ARG A 1 113 ? -7.897 -2.465 2.706 1.00 86.50 113 ARG A N 1
ATOM 861 C CA . ARG A 1 113 ? -9.119 -2.200 3.472 1.00 86.50 113 ARG A CA 1
ATOM 862 C C . ARG A 1 113 ? -9.789 -3.474 3.947 1.00 86.50 113 ARG A C 1
ATOM 864 O O . ARG A 1 113 ? -9.677 -4.517 3.304 1.00 86.50 113 ARG A O 1
ATOM 871 N N . PHE A 1 114 ? -10.555 -3.357 5.022 1.00 89.88 114 PHE A N 1
ATOM 872 C CA . PHE A 1 114 ? -11.482 -4.406 5.415 1.00 89.88 114 PHE A CA 1
ATOM 873 C C . PHE A 1 114 ? -12.659 -4.498 4.435 1.00 89.88 114 PHE A C 1
ATOM 875 O O . PHE A 1 114 ? -13.122 -3.502 3.870 1.00 89.88 114 PHE A O 1
ATOM 882 N N . SER A 1 115 ? -13.136 -5.722 4.252 1.00 91.31 115 SER A N 1
ATOM 883 C CA . SER A 1 115 ? -14.476 -6.028 3.749 1.00 91.31 115 SER A CA 1
ATOM 884 C C . SER A 1 115 ? -15.549 -5.426 4.654 1.00 91.31 115 SER A C 1
ATOM 886 O O . SER A 1 115 ? -15.272 -5.065 5.799 1.00 91.31 115 SER A O 1
ATOM 888 N N . ARG A 1 116 ? -16.788 -5.313 4.167 1.00 89.12 116 ARG A N 1
ATOM 889 C CA . ARG A 1 116 ? -17.870 -4.678 4.929 1.00 89.12 116 ARG A CA 1
ATOM 890 C C . ARG A 1 116 ? -18.198 -5.440 6.214 1.00 89.12 116 ARG A C 1
ATOM 892 O O . ARG A 1 116 ? -18.454 -4.813 7.236 1.00 89.12 116 ARG A O 1
ATOM 899 N N . SER A 1 117 ? -18.200 -6.767 6.149 1.00 89.75 117 SER A N 1
ATOM 900 C CA . SER A 1 117 ? -18.360 -7.664 7.300 1.00 89.75 117 SER A CA 1
ATOM 901 C C . SER A 1 117 ? -17.154 -7.642 8.242 1.00 89.75 117 SER A C 1
ATOM 903 O O . SER A 1 117 ? -17.286 -7.972 9.417 1.00 89.75 117 SER A O 1
ATOM 905 N N . GLY A 1 118 ? -15.981 -7.251 7.738 1.00 88.50 118 GLY A N 1
ATOM 906 C CA . GLY A 1 118 ? -14.722 -7.311 8.470 1.00 88.50 118 GLY A CA 1
ATOM 907 C C . GLY A 1 118 ? -14.110 -8.709 8.532 1.00 88.50 118 GLY A C 1
ATOM 908 O O . GLY A 1 118 ? -13.103 -8.888 9.205 1.00 88.50 118 GLY A O 1
ATOM 909 N N . GLU A 1 119 ? -14.675 -9.704 7.848 1.00 88.50 119 GLU A N 1
ATOM 910 C CA . GLU A 1 119 ? -14.102 -11.058 7.818 1.00 88.50 119 GLU A CA 1
ATOM 911 C C . GLU A 1 119 ? -12.819 -11.147 6.984 1.00 88.50 119 GLU A C 1
ATOM 913 O O . GLU A 1 119 ? -11.963 -12.003 7.219 1.00 88.50 119 GLU A O 1
ATOM 918 N N . TRP A 1 120 ? -12.714 -10.276 5.983 1.00 89.81 120 TRP A N 1
ATOM 919 C CA . TRP A 1 120 ? -11.588 -10.201 5.063 1.00 89.81 120 TRP A CA 1
ATOM 920 C C . TRP A 1 120 ? -10.880 -8.859 5.158 1.00 89.81 120 TRP A C 1
ATOM 922 O O . TRP A 1 120 ? -11.526 -7.808 5.181 1.00 89.81 120 TRP A O 1
ATOM 932 N N . LEU A 1 121 ? -9.555 -8.909 5.090 1.00 89.19 121 LEU A N 1
ATOM 933 C CA . LEU A 1 121 ? -8.672 -7.772 4.884 1.00 89.19 121 LEU A CA 1
ATOM 934 C C . LEU A 1 121 ? -7.997 -7.901 3.520 1.00 89.19 121 LEU A C 1
ATOM 936 O O . LEU A 1 121 ? -7.370 -8.913 3.234 1.00 89.19 121 LEU A O 1
ATOM 940 N N . LEU A 1 122 ? -8.102 -6.867 2.692 1.00 89.25 122 LEU A N 1
ATOM 941 C CA . LEU A 1 122 ? -7.346 -6.745 1.451 1.00 89.25 122 LEU A CA 1
ATOM 942 C C . LEU A 1 122 ? -6.033 -6.004 1.702 1.00 89.25 122 LEU A C 1
ATOM 944 O O . LEU A 1 122 ? -6.050 -4.903 2.252 1.00 89.25 122 LEU A O 1
ATOM 948 N N . THR A 1 123 ? -4.931 -6.566 1.219 1.00 88.94 123 THR A N 1
ATOM 949 C CA . THR A 1 123 ? -3.618 -5.917 1.120 1.00 88.94 123 THR A CA 1
ATOM 950 C C . THR A 1 123 ? -3.105 -5.976 -0.318 1.00 88.94 123 THR A C 1
ATOM 952 O O . THR A 1 123 ? -3.644 -6.697 -1.170 1.00 88.94 123 THR A O 1
ATOM 955 N N . VAL A 1 124 ? -2.059 -5.202 -0.601 1.00 87.25 124 VAL A N 1
ATOM 956 C CA . VAL A 1 124 ? -1.354 -5.238 -1.885 1.00 87.25 124 VAL A CA 1
ATOM 957 C C . VAL A 1 124 ? 0.127 -5.481 -1.636 1.00 87.25 124 VAL A C 1
ATOM 959 O O . VAL A 1 124 ? 0.805 -4.655 -1.029 1.00 87.25 124 VAL A O 1
ATOM 962 N N . GLN A 1 125 ? 0.628 -6.603 -2.138 1.00 88.31 125 GLN A N 1
ATOM 963 C CA . GLN A 1 125 ? 2.047 -6.931 -2.130 1.00 88.31 125 GLN A CA 1
ATOM 964 C C . GLN A 1 125 ? 2.726 -6.382 -3.375 1.00 88.31 125 GLN A C 1
ATOM 966 O O . GLN A 1 125 ? 2.185 -6.489 -4.476 1.00 88.31 125 GLN A O 1
ATOM 971 N N . ASN A 1 126 ? 3.924 -5.842 -3.210 1.00 83.94 126 ASN A N 1
ATOM 972 C CA . ASN A 1 126 ? 4.812 -5.519 -4.313 1.00 83.94 126 ASN A CA 1
ATOM 973 C C . ASN A 1 126 ? 5.895 -6.600 -4.398 1.00 83.94 126 ASN A C 1
ATOM 975 O O . ASN A 1 126 ? 6.711 -6.750 -3.491 1.00 83.94 126 ASN A O 1
ATOM 979 N N . VAL A 1 127 ? 5.880 -7.377 -5.480 1.00 79.81 127 VAL A N 1
ATOM 980 C CA . VAL A 1 127 ? 6.864 -8.436 -5.738 1.00 79.81 127 VAL A CA 1
ATOM 981 C C . VAL A 1 127 ? 7.418 -8.231 -7.138 1.00 79.81 127 VAL A C 1
ATOM 983 O O . VAL A 1 127 ? 6.673 -8.349 -8.108 1.00 79.81 127 VAL A O 1
ATOM 986 N N . ASP A 1 128 ? 8.710 -7.920 -7.248 1.00 77.81 128 ASP A N 1
ATOM 987 C CA . ASP A 1 128 ? 9.392 -7.634 -8.519 1.00 77.81 128 ASP A CA 1
ATOM 988 C C . ASP A 1 128 ? 8.710 -6.527 -9.347 1.00 77.81 128 ASP A C 1
ATOM 990 O O . ASP A 1 128 ? 8.515 -6.667 -10.555 1.00 77.81 128 ASP A O 1
ATOM 994 N N . ALA A 1 129 ? 8.304 -5.433 -8.691 1.00 76.88 129 ALA A N 1
ATOM 995 C CA . ALA A 1 129 ? 7.514 -4.348 -9.287 1.00 76.88 129 ALA A CA 1
ATOM 996 C C . ALA A 1 129 ? 6.146 -4.792 -9.860 1.00 76.88 129 ALA A C 1
ATOM 998 O O . ALA A 1 129 ? 5.520 -4.069 -10.638 1.00 76.88 129 ALA A O 1
ATOM 999 N N . SER A 1 130 ? 5.654 -5.972 -9.466 1.00 77.31 130 SER A N 1
ATOM 1000 C CA . SER A 1 130 ? 4.299 -6.445 -9.740 1.00 77.31 130 SER A CA 1
ATOM 1001 C C . SER A 1 130 ? 3.447 -6.307 -8.486 1.00 77.31 130 SER A C 1
ATOM 1003 O O . SER A 1 130 ? 3.721 -6.931 -7.461 1.00 77.31 130 SER A O 1
ATOM 1005 N N . LEU A 1 131 ? 2.350 -5.562 -8.603 1.00 80.69 131 LEU A N 1
ATOM 1006 C CA . LEU A 1 131 ? 1.356 -5.463 -7.541 1.00 80.69 131 LEU A CA 1
ATOM 1007 C C . LEU A 1 131 ? 0.463 -6.704 -7.538 1.00 80.69 131 LEU A C 1
ATOM 1009 O O . LEU A 1 131 ? -0.089 -7.091 -8.571 1.00 80.69 131 LEU A O 1
ATOM 1013 N N . ARG A 1 132 ? 0.344 -7.340 -6.375 1.00 81.75 132 ARG A N 1
ATOM 1014 C CA . ARG A 1 132 ? -0.423 -8.566 -6.167 1.00 81.75 132 ARG A CA 1
ATOM 1015 C C . ARG A 1 132 ? -1.382 -8.374 -5.005 1.00 81.75 132 ARG A C 1
ATOM 1017 O O . ARG A 1 132 ? -0.937 -8.177 -3.876 1.00 81.75 132 ARG A O 1
ATOM 1024 N N . PRO A 1 133 ? -2.692 -8.444 -5.244 1.00 85.31 133 PRO A N 1
ATOM 1025 C CA . PRO A 1 133 ? -3.639 -8.403 -4.152 1.00 85.31 133 PRO A CA 1
ATOM 1026 C C . PRO A 1 133 ? -3.629 -9.711 -3.364 1.00 85.31 133 PRO A C 1
ATOM 1028 O O . PRO A 1 133 ? -3.654 -10.805 -3.940 1.00 85.31 133 PRO A O 1
ATOM 1031 N N . VAL A 1 134 ? -3.667 -9.587 -2.043 1.00 88.56 134 VAL A N 1
ATOM 1032 C CA . VAL A 1 134 ? -3.815 -10.710 -1.118 1.00 88.56 134 VAL A CA 1
ATOM 1033 C C . VAL A 1 134 ? -4.996 -10.410 -0.209 1.00 88.56 134 VAL A C 1
ATOM 1035 O O . VAL A 1 134 ? -5.139 -9.295 0.289 1.00 88.56 134 VAL A O 1
ATOM 1038 N N . LEU A 1 135 ? -5.881 -11.390 -0.026 1.00 90.25 135 LEU A N 1
ATOM 1039 C CA . LEU A 1 135 ? -6.859 -11.324 1.051 1.00 90.25 135 LEU A CA 1
ATOM 1040 C C . LEU A 1 135 ? -6.333 -12.099 2.247 1.00 90.25 135 LEU A C 1
ATOM 1042 O O . LEU A 1 135 ? -5.839 -13.206 2.079 1.00 90.25 135 LEU A O 1
ATOM 1046 N N . TYR A 1 136 ? -6.522 -11.569 3.442 1.00 90.38 136 TYR A N 1
ATOM 1047 C CA . TYR A 1 136 ? -6.333 -12.297 4.686 1.00 90.38 136 TYR A CA 1
ATOM 1048 C C . TYR A 1 136 ? -7.676 -12.487 5.370 1.00 90.38 136 TYR A C 1
ATOM 1050 O O . TYR A 1 136 ? -8.493 -11.562 5.419 1.00 90.38 136 TYR A O 1
ATOM 1058 N N . ARG A 1 137 ? -7.893 -13.679 5.920 1.00 88.88 137 ARG A N 1
ATOM 1059 C CA . ARG A 1 137 ? -8.911 -13.887 6.948 1.00 88.88 137 ARG A CA 1
ATOM 1060 C C . ARG A 1 137 ? -8.527 -13.064 8.175 1.00 88.88 137 ARG A C 1
ATOM 1062 O O . ARG A 1 137 ? -7.414 -13.195 8.671 1.00 88.88 137 ARG A O 1
ATOM 1069 N N . THR A 1 138 ? -9.410 -12.192 8.647 1.00 85.25 138 THR A N 1
ATOM 1070 C CA . THR A 1 138 ? -9.063 -11.252 9.726 1.00 85.25 138 THR A CA 1
ATOM 1071 C C . THR A 1 138 ? -8.909 -11.926 11.091 1.00 85.25 138 THR A C 1
ATOM 1073 O O . THR A 1 138 ? -8.135 -11.453 11.910 1.00 85.25 138 THR A O 1
ATOM 1076 N N . ASP A 1 139 ? -9.607 -13.036 11.323 1.00 80.62 139 ASP A N 1
ATOM 1077 C CA . ASP A 1 139 ? -9.567 -13.808 12.574 1.00 80.62 139 ASP A CA 1
ATOM 1078 C C . ASP A 1 139 ? -8.285 -14.639 12.752 1.00 80.62 139 ASP A C 1
ATOM 1080 O O . ASP A 1 139 ? -7.814 -14.849 13.865 1.00 80.62 139 ASP A O 1
ATOM 1084 N N . THR A 1 140 ? -7.740 -15.139 11.649 1.00 82.81 140 THR A N 1
ATOM 1085 C CA . THR A 1 140 ? -6.672 -16.149 11.627 1.00 82.81 140 THR A CA 1
ATOM 1086 C C . THR A 1 140 ? -5.403 -15.642 10.957 1.00 82.81 140 THR A C 1
ATOM 1088 O O . THR A 1 140 ? -4.324 -16.176 11.196 1.00 82.81 140 THR A O 1
ATOM 1091 N N . GLY A 1 141 ? -5.501 -14.603 10.126 1.00 84.12 141 GLY A N 1
ATOM 1092 C CA . GLY A 1 141 ? -4.421 -14.134 9.260 1.00 84.12 141 GLY A CA 1
ATOM 1093 C C . GLY A 1 141 ? -4.094 -15.092 8.118 1.00 84.12 141 GLY A C 1
ATOM 1094 O O . GLY A 1 141 ? -3.043 -14.948 7.498 1.00 84.12 141 GLY A O 1
ATOM 1095 N N . GLU A 1 142 ? -4.950 -16.075 7.824 1.00 88.56 142 GLU A N 1
ATOM 1096 C CA . GLU A 1 142 ? -4.707 -16.996 6.715 1.00 88.56 142 GLU A CA 1
ATOM 1097 C C . GLU A 1 142 ? -4.828 -16.271 5.362 1.00 88.56 142 GLU A C 1
ATOM 1099 O O . GLU A 1 142 ? -5.859 -15.637 5.092 1.00 88.56 142 GLU A O 1
ATOM 1104 N N . PRO A 1 143 ? -3.804 -16.353 4.488 1.00 90.38 143 PRO A N 1
ATOM 1105 C CA . PRO A 1 143 ? -3.831 -15.705 3.188 1.00 90.38 143 PRO A CA 1
ATOM 1106 C C . PRO A 1 143 ? -4.651 -16.496 2.166 1.00 90.38 143 PRO A C 1
ATOM 1108 O O . PRO A 1 143 ? -4.545 -17.714 2.026 1.00 90.38 143 PRO A O 1
ATOM 1111 N N . ARG A 1 144 ? -5.367 -15.758 1.326 1.00 89.19 144 ARG A N 1
ATOM 1112 C CA . ARG A 1 144 ? -5.967 -16.209 0.078 1.00 89.19 144 ARG A CA 1
ATOM 1113 C C . ARG A 1 144 ? -5.415 -15.360 -1.059 1.00 89.19 144 ARG A C 1
ATOM 1115 O O . ARG A 1 144 ? -5.731 -14.178 -1.191 1.00 89.19 144 ARG A O 1
ATOM 1122 N N . GLN A 1 145 ? -4.595 -15.983 -1.898 1.00 78.50 145 GLN A N 1
ATOM 1123 C CA . GLN A 1 145 ? -4.033 -15.334 -3.079 1.00 78.50 145 GLN A CA 1
ATOM 1124 C C . GLN A 1 145 ? -4.983 -15.424 -4.273 1.00 78.50 145 GLN A C 1
ATOM 1126 O O . GLN A 1 145 ? -5.677 -16.424 -4.474 1.00 78.50 145 GLN A O 1
ATOM 1131 N N . PHE A 1 146 ? -4.966 -14.381 -5.099 1.00 74.94 146 PHE A N 1
ATOM 1132 C CA . PHE A 1 146 ? -5.716 -14.325 -6.347 1.00 74.94 146 PHE A CA 1
ATOM 1133 C C . PHE A 1 146 ? -4.761 -14.483 -7.514 1.00 74.94 146 PHE A C 1
ATOM 1135 O O . PHE A 1 146 ? -3.702 -13.862 -7.562 1.00 74.94 146 PHE A O 1
ATOM 1142 N N . ARG A 1 147 ? -5.168 -15.277 -8.503 1.00 73.31 147 ARG A N 1
ATOM 1143 C CA . ARG A 1 147 ? -4.553 -15.187 -9.822 1.00 73.31 147 ARG A CA 1
ATOM 1144 C C . ARG A 1 147 ? -5.169 -13.997 -10.534 1.00 73.31 147 ARG A C 1
ATOM 1146 O O . ARG A 1 147 ? -6.295 -14.077 -11.019 1.00 73.31 147 ARG A O 1
ATOM 1153 N N . THR A 1 148 ? -4.441 -12.895 -10.572 1.00 72.94 148 THR A N 1
ATOM 1154 C CA . THR A 1 148 ? -4.762 -11.788 -11.465 1.00 72.94 148 THR A CA 1
ATOM 1155 C C . THR A 1 148 ? -4.164 -12.071 -12.845 1.00 72.94 148 THR A C 1
ATOM 1157 O O . THR A 1 148 ? -3.101 -12.693 -12.933 1.00 72.94 148 THR A O 1
ATOM 1160 N N . PRO A 1 149 ? -4.820 -11.633 -13.933 1.00 69.25 149 PRO A N 1
ATOM 1161 C CA . PRO A 1 149 ? -4.160 -11.495 -15.225 1.00 69.25 149 PRO A CA 1
ATOM 1162 C C . PRO A 1 149 ? -2.804 -10.796 -15.081 1.00 69.25 149 PRO A C 1
ATOM 1164 O O . PRO A 1 149 ? -2.644 -9.932 -14.214 1.00 69.25 149 PRO A O 1
ATOM 1167 N N . SER A 1 150 ? -1.842 -11.181 -15.919 1.00 67.56 150 SER A N 1
ATOM 1168 C CA . SER A 1 150 ? -0.558 -10.486 -16.019 1.00 67.56 150 SER A CA 1
ATOM 1169 C C . SER A 1 150 ? -0.786 -9.012 -16.357 1.00 67.56 150 SER A C 1
ATOM 1171 O O . SER A 1 150 ? -1.652 -8.703 -17.169 1.00 67.56 150 SER A O 1
ATOM 1173 N N . GLY A 1 151 ? -0.004 -8.121 -15.750 1.00 64.44 151 GLY A N 1
ATOM 1174 C CA . GLY A 1 151 ? -0.193 -6.673 -15.854 1.00 64.44 151 GLY A CA 1
ATOM 1175 C C . GLY A 1 151 ? -0.276 -6.018 -14.477 1.00 64.44 151 GLY A C 1
ATOM 1176 O O . GLY A 1 151 ? -0.037 -6.658 -13.452 1.00 64.44 151 GLY A O 1
ATOM 1177 N N . LEU A 1 152 ? -0.590 -4.724 -14.453 1.00 65.38 152 LEU A N 1
ATOM 1178 C CA . LEU A 1 152 ? -0.772 -3.972 -13.212 1.00 65.38 152 LEU A CA 1
ATOM 1179 C C . LEU A 1 152 ? -2.221 -4.109 -12.737 1.00 65.38 152 LEU A C 1
ATOM 1181 O O . LEU A 1 152 ? -3.114 -3.414 -13.226 1.00 65.38 152 LEU A O 1
ATOM 1185 N N . ALA A 1 153 ? -2.422 -4.995 -11.763 1.00 66.38 153 ALA A N 1
ATOM 1186 C CA . ALA A 1 153 ? -3.707 -5.247 -11.133 1.00 66.38 153 ALA A CA 1
ATOM 1187 C C . ALA A 1 153 ? -3.799 -4.526 -9.783 1.00 66.38 153 ALA A C 1
ATOM 1189 O O . ALA A 1 153 ? -3.000 -4.777 -8.882 1.00 66.38 153 ALA A O 1
ATOM 1190 N N . GLN A 1 154 ? -4.809 -3.679 -9.608 1.00 68.88 154 GLN A N 1
ATOM 1191 C CA . GLN A 1 154 ? -5.159 -3.109 -8.308 1.00 68.88 154 GLN A CA 1
ATOM 1192 C C . GLN A 1 154 ? -6.604 -3.457 -7.970 1.00 68.88 154 GLN A C 1
ATOM 1194 O O . GLN A 1 154 ? -7.515 -3.219 -8.760 1.00 68.88 154 GLN A O 1
ATOM 1199 N N . ILE A 1 155 ? -6.837 -4.026 -6.789 1.00 65.56 155 ILE A N 1
ATOM 1200 C CA . ILE A 1 155 ? -8.200 -4.282 -6.315 1.00 65.56 155 ILE A CA 1
ATOM 1201 C C . ILE A 1 155 ? -8.749 -3.010 -5.682 1.00 65.56 155 ILE A C 1
ATOM 1203 O O . ILE A 1 155 ? -8.153 -2.460 -4.763 1.00 65.56 155 ILE A O 1
ATOM 1207 N N . LEU A 1 156 ? -9.900 -2.558 -6.178 1.00 69.81 156 LEU A N 1
ATOM 1208 C CA . LEU A 1 156 ? -10.520 -1.298 -5.778 1.00 69.81 156 LEU A CA 1
ATOM 1209 C C . LEU A 1 156 ? -11.498 -1.475 -4.608 1.00 69.81 156 LEU A C 1
ATOM 1211 O O . LEU A 1 156 ? -11.567 -0.636 -3.705 1.00 69.81 156 LEU A O 1
ATOM 1215 N N . ALA A 1 157 ? -12.299 -2.544 -4.626 1.00 81.12 157 ALA A N 1
ATOM 1216 C CA . ALA A 1 157 ? -13.388 -2.699 -3.665 1.00 81.12 157 ALA A CA 1
ATOM 1217 C C . ALA A 1 157 ? -13.907 -4.133 -3.535 1.00 81.12 157 ALA A C 1
ATOM 1219 O O . ALA A 1 157 ? -13.939 -4.883 -4.511 1.00 81.12 157 ALA A O 1
ATOM 1220 N N . PHE A 1 158 ? -14.411 -4.443 -2.339 1.00 88.56 158 PHE A N 1
ATOM 1221 C CA . PHE A 1 158 ? -15.390 -5.503 -2.118 1.00 88.56 158 PHE A CA 1
ATOM 1222 C C . PHE A 1 158 ? -16.765 -5.039 -2.600 1.00 88.56 158 PHE A C 1
ATOM 1224 O O . PHE A 1 158 ? -17.163 -3.897 -2.357 1.00 88.56 158 PHE A O 1
ATOM 1231 N N . VAL A 1 159 ? -17.493 -5.925 -3.272 1.00 89.88 159 VAL A N 1
ATOM 1232 C CA . VAL A 1 159 ? -18.862 -5.696 -3.747 1.00 89.88 159 VAL A CA 1
ATOM 1233 C C . VAL A 1 159 ? -19.704 -6.950 -3.556 1.00 89.88 159 VAL A C 1
ATOM 1235 O O . VAL A 1 159 ? -19.179 -8.023 -3.270 1.00 89.88 159 VAL A O 1
ATOM 1238 N N . ASP A 1 160 ? -21.020 -6.804 -3.729 1.00 91.19 160 ASP A N 1
ATOM 1239 C CA . ASP A 1 160 ? -21.972 -7.917 -3.635 1.00 91.19 160 ASP A CA 1
ATOM 1240 C C . ASP A 1 160 ? -21.876 -8.643 -2.278 1.00 91.19 160 ASP A C 1
ATOM 1242 O O . ASP A 1 160 ? -21.633 -9.845 -2.208 1.00 91.19 160 ASP A O 1
ATOM 1246 N N . ASN A 1 161 ? -21.992 -7.870 -1.187 1.00 89.88 161 ASN A N 1
ATOM 1247 C CA . ASN A 1 161 ? -21.863 -8.346 0.198 1.00 89.88 161 ASN A CA 1
ATOM 1248 C C . ASN A 1 161 ? -20.584 -9.165 0.430 1.00 89.88 161 ASN A C 1
ATOM 1250 O O . ASN A 1 161 ? -20.633 -10.306 0.878 1.00 89.88 161 ASN A O 1
ATOM 1254 N N . ASP A 1 162 ? -19.443 -8.573 0.077 1.00 91.44 162 ASP A N 1
ATOM 1255 C CA . ASP A 1 162 ? -18.095 -9.140 0.213 1.00 91.44 162 ASP A CA 1
ATOM 1256 C C . ASP A 1 162 ? -17.804 -10.389 -0.635 1.00 91.44 162 ASP A C 1
ATOM 1258 O O . ASP A 1 162 ? -16.684 -10.898 -0.615 1.00 91.44 162 ASP A O 1
ATOM 1262 N N . SER A 1 163 ? -18.763 -10.865 -1.436 1.00 89.19 163 SER A N 1
ATOM 1263 C CA . SER A 1 163 ? -18.588 -12.076 -2.247 1.00 89.19 163 SER A CA 1
ATOM 1264 C C . SER A 1 163 ? -17.758 -11.856 -3.516 1.00 89.19 163 SER A C 1
ATOM 1266 O O . SER A 1 163 ? -17.257 -12.819 -4.104 1.00 89.19 163 SER A O 1
ATOM 1268 N N . LYS A 1 164 ? -17.600 -10.601 -3.955 1.00 88.44 164 LYS A N 1
ATOM 1269 C CA . LYS A 1 164 ? -16.891 -10.236 -5.187 1.00 88.44 164 LYS A CA 1
ATOM 1270 C C . LYS A 1 164 ? -15.920 -9.086 -4.962 1.00 88.44 164 LYS A C 1
ATOM 1272 O O . LYS A 1 164 ? -16.088 -8.259 -4.069 1.00 88.44 164 LYS A O 1
ATOM 1277 N N . LEU A 1 165 ? -14.923 -9.014 -5.839 1.00 86.25 165 LEU A N 1
ATOM 1278 C CA . LEU A 1 165 ? -13.931 -7.946 -5.880 1.00 86.25 165 LEU A CA 1
ATOM 1279 C C . LEU A 1 165 ? -14.000 -7.232 -7.230 1.00 86.25 165 LEU A C 1
ATOM 1281 O O . LEU A 1 165 ? -14.076 -7.882 -8.274 1.00 86.25 165 LEU A O 1
ATOM 1285 N N . ILE A 1 166 ? -13.925 -5.904 -7.212 1.00 85.62 166 ILE A N 1
ATOM 1286 C CA . ILE A 1 166 ? -13.648 -5.112 -8.413 1.00 85.62 166 ILE A CA 1
ATOM 1287 C C . ILE A 1 166 ? -12.137 -4.955 -8.525 1.00 85.62 166 ILE A C 1
ATOM 1289 O O . ILE A 1 166 ? -11.501 -4.383 -7.639 1.00 85.62 166 ILE A O 1
ATOM 1293 N N . ILE A 1 167 ? -11.577 -5.438 -9.631 1.00 79.94 167 ILE A N 1
ATOM 1294 C CA . ILE A 1 167 ? -10.151 -5.337 -9.939 1.00 79.94 167 ILE A CA 1
ATOM 1295 C C . ILE A 1 167 ? -9.982 -4.399 -11.129 1.00 79.94 167 ILE A C 1
ATOM 1297 O O . ILE A 1 167 ? -10.537 -4.641 -12.199 1.00 79.94 167 ILE A O 1
ATOM 1301 N N . HIS A 1 168 ? -9.210 -3.336 -10.936 1.00 78.88 168 HIS A N 1
ATOM 1302 C CA . HIS A 1 168 ? -8.714 -2.498 -12.011 1.00 78.88 168 HIS A CA 1
ATOM 1303 C C . HIS A 1 168 ? -7.456 -3.128 -12.602 1.00 78.88 168 HIS A C 1
ATOM 1305 O O . HIS A 1 168 ? -6.523 -3.460 -11.874 1.00 78.88 168 HIS A O 1
ATOM 1311 N N . GLN A 1 169 ? -7.442 -3.295 -13.918 1.00 77.69 169 GLN A N 1
ATOM 1312 C CA . GLN A 1 169 ? -6.304 -3.819 -14.662 1.00 77.69 169 GLN A CA 1
ATOM 1313 C C . GLN A 1 169 ? -5.831 -2.747 -15.634 1.00 77.69 169 GLN A C 1
ATOM 1315 O O . GLN A 1 169 ? -6.596 -2.335 -16.508 1.00 77.69 169 GLN A O 1
ATOM 1320 N N . MET A 1 170 ? -4.585 -2.295 -15.491 1.00 76.38 170 MET A N 1
ATOM 1321 C CA . MET A 1 170 ? -3.996 -1.336 -16.428 1.00 76.38 170 MET A CA 1
ATOM 1322 C C . MET A 1 170 ? -3.392 -2.066 -17.626 1.00 76.38 170 MET A C 1
ATOM 1324 O O . MET A 1 170 ? -2.176 -2.208 -17.742 1.00 76.38 170 MET A O 1
ATOM 1328 N N . GLY A 1 171 ? -4.291 -2.525 -18.496 1.00 77.69 171 GLY A N 1
ATOM 1329 C CA . GLY A 1 171 ? -3.998 -3.206 -19.753 1.00 77.69 171 GLY A CA 1
ATOM 1330 C C . GLY A 1 171 ? -3.359 -4.589 -19.606 1.00 77.69 171 GLY A C 1
ATOM 1331 O O . GLY A 1 171 ? -2.950 -5.031 -18.533 1.00 77.69 171 GLY A O 1
ATOM 1332 N N . ASP A 1 172 ? -3.337 -5.300 -20.722 1.00 81.44 172 ASP A N 1
ATOM 1333 C CA . ASP A 1 172 ? -2.857 -6.668 -20.855 1.00 81.44 172 ASP A CA 1
ATOM 1334 C C . ASP A 1 172 ? -1.523 -6.638 -21.620 1.00 81.44 172 ASP A C 1
ATOM 1336 O O . ASP A 1 172 ? -1.455 -6.109 -22.732 1.00 81.44 172 ASP A O 1
ATOM 1340 N N . PRO A 1 173 ? -0.429 -7.183 -21.062 1.00 79.56 173 PRO A N 1
ATOM 1341 C CA . PRO A 1 173 ? 0.894 -7.077 -21.670 1.00 79.56 173 PRO A CA 1
ATOM 1342 C C . PRO A 1 173 ? 0.996 -7.788 -23.026 1.00 79.56 173 PRO A C 1
ATOM 1344 O O . PRO A 1 173 ? 1.884 -7.463 -23.813 1.00 79.56 173 PRO A O 1
ATOM 1347 N N . VAL A 1 174 ? 0.115 -8.755 -23.300 1.00 85.38 174 VAL A N 1
ATOM 1348 C CA . VAL A 1 174 ? 0.083 -9.495 -24.564 1.00 85.38 174 VAL A CA 1
ATOM 1349 C C . VAL A 1 174 ? -0.825 -8.795 -25.566 1.00 85.38 174 VAL A C 1
ATOM 1351 O O . VAL A 1 174 ? -0.416 -8.583 -26.706 1.00 85.38 174 VAL A O 1
ATOM 1354 N N . LYS A 1 175 ? -2.044 -8.426 -25.162 1.00 87.00 1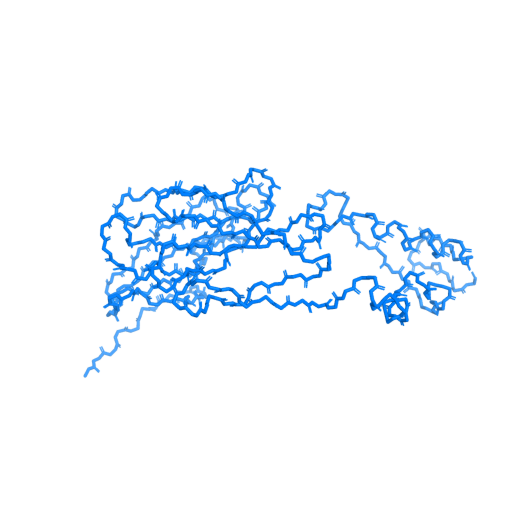75 LYS A N 1
ATOM 1355 C CA . LYS A 1 175 ? -3.011 -7.802 -26.084 1.00 87.00 175 LYS A CA 1
ATOM 1356 C C . LYS A 1 175 ? -2.632 -6.371 -26.442 1.00 87.00 175 LYS A C 1
ATOM 1358 O O . LYS A 1 175 ? -2.769 -5.987 -27.598 1.00 87.00 175 LYS A O 1
ATOM 1363 N N . ASP A 1 176 ? -2.101 -5.622 -25.481 1.00 88.69 176 ASP A N 1
ATOM 1364 C CA . ASP A 1 176 ? -1.728 -4.216 -25.649 1.00 88.69 176 ASP A CA 1
ATOM 1365 C C . ASP A 1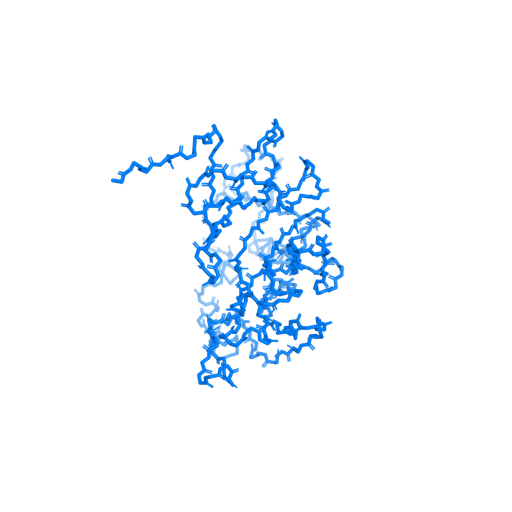 176 ? -0.228 -4.059 -25.963 1.00 88.69 176 ASP A C 1
ATOM 1367 O O . ASP A 1 176 ? 0.352 -2.988 -25.789 1.00 88.69 176 ASP A O 1
ATOM 1371 N N . ALA A 1 177 ? 0.433 -5.125 -26.436 1.00 89.81 177 ALA A N 1
ATOM 1372 C CA . ALA A 1 177 ? 1.879 -5.146 -26.658 1.00 89.81 177 ALA A CA 1
ATOM 1373 C C . ALA A 1 177 ? 2.370 -4.008 -27.570 1.00 89.81 177 ALA A C 1
ATOM 1375 O O . ALA A 1 177 ? 3.416 -3.417 -27.302 1.00 89.81 177 ALA A O 1
ATOM 1376 N N . ASP A 1 178 ? 1.627 -3.677 -28.628 1.00 94.06 178 ASP A N 1
ATOM 1377 C CA . ASP A 1 178 ? 2.002 -2.595 -29.545 1.00 94.06 178 ASP A CA 1
ATOM 1378 C C . ASP A 1 178 ? 1.870 -1.215 -28.897 1.00 94.06 178 ASP A C 1
ATOM 1380 O O . ASP A 1 178 ? 2.760 -0.380 -29.058 1.00 94.06 178 ASP A O 1
ATOM 1384 N N . LEU A 1 179 ? 0.832 -1.007 -28.079 1.00 91.94 179 LEU A N 1
ATOM 1385 C CA . LEU A 1 179 ? 0.683 0.204 -27.272 1.00 91.94 179 LEU A CA 1
ATOM 1386 C C . LEU A 1 179 ? 1.869 0.367 -26.310 1.00 91.94 179 LEU A C 1
ATOM 1388 O O . LEU A 1 179 ? 2.449 1.450 -26.210 1.00 91.94 179 LEU A O 1
ATOM 1392 N N . TRP A 1 180 ? 2.270 -0.710 -25.629 1.00 90.44 180 TRP A N 1
ATOM 1393 C CA . TRP A 1 180 ? 3.411 -0.674 -24.712 1.00 90.44 180 TRP A CA 1
ATOM 1394 C C . TRP A 1 180 ? 4.740 -0.464 -25.429 1.00 90.44 180 TRP A C 1
ATOM 1396 O O . TRP A 1 180 ? 5.594 0.263 -24.920 1.00 90.44 180 TRP A O 1
ATOM 1406 N N . ARG A 1 181 ? 4.919 -1.023 -26.632 1.00 92.69 181 ARG A N 1
ATOM 1407 C CA . ARG A 1 181 ? 6.093 -0.738 -27.470 1.00 92.69 181 ARG A CA 1
ATOM 1408 C C . ARG A 1 181 ? 6.157 0.734 -27.869 1.00 92.69 181 ARG A C 1
ATOM 1410 O O . ARG A 1 181 ? 7.236 1.309 -27.749 1.00 92.69 181 ARG A O 1
ATOM 1417 N N . ASP A 1 182 ? 5.029 1.330 -28.260 1.00 95.00 182 ASP A N 1
ATOM 1418 C CA . ASP A 1 182 ? 4.896 2.746 -28.654 1.00 95.00 182 ASP A CA 1
ATOM 1419 C C . ASP A 1 182 ? 5.094 3.738 -27.485 1.00 95.00 182 ASP A C 1
ATOM 1421 O O . ASP A 1 182 ? 5.330 4.930 -27.682 1.00 95.00 182 ASP A O 1
ATOM 1425 N N . ARG A 1 183 ? 5.041 3.266 -26.235 1.00 92.62 183 ARG A N 1
ATOM 1426 C CA . ARG A 1 183 ? 5.291 4.085 -25.031 1.00 92.62 183 ARG A CA 1
ATOM 1427 C C . ARG A 1 183 ? 6.559 3.701 -24.273 1.00 92.62 183 ARG A C 1
ATOM 1429 O O . ARG A 1 183 ? 6.865 4.300 -23.245 1.00 92.62 183 ARG A O 1
ATOM 1436 N N . SER A 1 184 ? 7.315 2.727 -24.767 1.00 92.62 184 SER A N 1
ATOM 1437 C CA . SER A 1 184 ? 8.504 2.233 -24.083 1.00 92.62 184 SER A CA 1
ATOM 1438 C C . SER A 1 184 ? 9.720 3.106 -24.365 1.00 92.62 184 SER A C 1
ATOM 1440 O O . SER A 1 184 ? 10.205 3.176 -25.495 1.00 92.62 184 SER A O 1
ATOM 1442 N N . ALA A 1 185 ? 10.297 3.684 -23.311 1.00 92.69 185 ALA A N 1
ATOM 1443 C CA . ALA A 1 185 ? 11.590 4.362 -23.399 1.00 92.69 185 ALA A CA 1
ATOM 1444 C C . ALA A 1 185 ? 12.674 3.438 -23.986 1.00 92.69 185 ALA A C 1
ATOM 1446 O O . ALA A 1 185 ? 13.481 3.867 -24.802 1.00 92.69 185 ALA A O 1
ATOM 1447 N N . VAL A 1 186 ? 12.643 2.146 -23.647 1.00 94.31 186 VAL A N 1
ATOM 1448 C CA . VAL A 1 186 ? 13.600 1.132 -24.119 1.00 94.31 186 VAL A CA 1
ATOM 1449 C C . VAL A 1 186 ? 13.524 0.928 -25.638 1.00 94.31 186 VAL A C 1
ATOM 1451 O O . VAL A 1 186 ? 14.559 0.727 -26.276 1.00 94.31 186 VAL A O 1
ATOM 1454 N N . THR A 1 187 ? 12.331 1.004 -26.236 1.00 95.56 187 THR A N 1
ATOM 1455 C CA . THR A 1 187 ? 12.152 0.941 -27.700 1.00 95.56 187 THR A CA 1
ATOM 1456 C C . THR A 1 187 ? 12.775 2.158 -28.387 1.00 95.56 187 THR A C 1
ATOM 1458 O O . THR A 1 187 ? 13.441 2.029 -29.415 1.00 95.56 187 THR A O 1
ATOM 1461 N N . PHE A 1 188 ? 12.607 3.340 -27.793 1.00 95.94 188 PHE A N 1
ATOM 1462 C CA . PHE A 1 188 ? 13.014 4.619 -28.377 1.00 95.94 188 PHE A CA 1
ATOM 1463 C C . PHE A 1 188 ? 14.315 5.183 -27.801 1.00 95.94 188 PHE A C 1
ATOM 1465 O O . PHE A 1 188 ? 14.604 6.359 -27.994 1.00 95.94 188 PHE A O 1
ATOM 1472 N N . ALA A 1 189 ? 15.136 4.355 -27.147 1.00 95.62 189 ALA A N 1
ATOM 1473 C CA . ALA A 1 189 ? 16.404 4.781 -26.548 1.00 95.62 189 ALA A CA 1
ATOM 1474 C C . ALA A 1 189 ? 17.309 5.523 -27.553 1.00 95.62 189 ALA A C 1
ATOM 1476 O O . ALA A 1 189 ? 17.940 6.517 -27.212 1.00 95.62 189 ALA A O 1
ATOM 1477 N N . HIS A 1 190 ? 17.291 5.095 -28.820 1.00 94.62 190 HIS A N 1
ATOM 1478 C CA . HIS A 1 190 ? 18.023 5.711 -29.931 1.00 94.62 190 HIS A CA 1
ATOM 1479 C C . HIS A 1 190 ? 17.602 7.156 -30.262 1.00 94.62 190 HIS A C 1
ATOM 1481 O O . HIS A 1 190 ? 18.306 7.846 -30.990 1.00 94.62 190 HIS A O 1
ATOM 1487 N N . GLN A 1 191 ? 16.451 7.615 -29.765 1.00 95.38 191 GLN A N 1
ATOM 1488 C CA . GLN A 1 191 ? 15.923 8.958 -30.016 1.00 95.38 191 GLN A CA 1
ATOM 1489 C C . GLN A 1 191 ? 16.297 9.965 -28.924 1.00 95.38 191 GLN A C 1
ATOM 1491 O O . GLN A 1 191 ? 15.867 11.118 -28.999 1.00 95.38 191 GLN A O 1
ATOM 1496 N N . LEU A 1 192 ? 17.060 9.558 -27.902 1.00 92.94 192 LEU A N 1
ATOM 1497 C CA . LEU A 1 192 ? 17.497 10.454 -26.836 1.00 92.94 192 LEU A CA 1
ATOM 1498 C C . LEU A 1 192 ? 18.324 11.615 -27.421 1.00 92.94 192 LEU A C 1
ATOM 1500 O O . LEU A 1 192 ? 19.290 11.397 -28.143 1.00 92.94 192 LEU A O 1
ATOM 1504 N N . ARG A 1 193 ? 17.945 12.861 -27.109 1.00 90.56 193 ARG A N 1
ATOM 1505 C CA . ARG A 1 193 ? 18.636 14.078 -27.594 1.00 90.56 193 ARG A CA 1
ATOM 1506 C C . ARG A 1 193 ? 19.315 14.895 -26.496 1.00 90.56 193 ARG A C 1
ATOM 1508 O O . ARG A 1 193 ? 19.998 15.866 -26.797 1.00 90.56 193 ARG A O 1
ATOM 1515 N N . ALA A 1 194 ? 19.083 14.546 -25.234 1.00 88.62 194 ALA A N 1
ATOM 1516 C CA . ALA A 1 194 ? 19.554 15.296 -24.075 1.00 88.62 194 ALA A CA 1
ATOM 1517 C C . ALA A 1 194 ? 20.427 14.417 -23.173 1.00 88.62 194 ALA A C 1
ATOM 1519 O O . ALA A 1 194 ? 20.249 13.198 -23.137 1.00 88.62 194 ALA A O 1
ATOM 1520 N N . LYS A 1 195 ? 21.334 15.048 -22.411 1.00 84.94 195 LYS A N 1
ATOM 1521 C CA . LYS A 1 195 ? 22.117 14.368 -21.370 1.00 84.94 195 LYS A CA 1
ATOM 1522 C C . LYS A 1 195 ? 21.165 13.729 -20.360 1.00 84.94 195 LYS A C 1
ATOM 1524 O O . LYS A 1 195 ? 20.260 14.390 -19.851 1.00 84.94 195 LYS A O 1
ATOM 1529 N N . LEU A 1 196 ? 21.390 12.453 -20.069 1.00 89.19 196 LEU A N 1
ATOM 1530 C CA . LEU A 1 196 ? 20.614 11.689 -19.103 1.00 89.19 196 LEU A CA 1
ATOM 1531 C C . LEU A 1 196 ? 21.509 11.299 -17.929 1.00 89.19 196 LEU A C 1
ATOM 1533 O O . LEU A 1 196 ? 22.503 10.602 -18.106 1.00 89.19 196 LEU A O 1
ATOM 1537 N N . MET A 1 197 ? 21.117 11.704 -16.724 1.00 89.50 197 MET A N 1
ATOM 1538 C CA . MET A 1 197 ? 21.654 11.134 -15.493 1.00 89.50 197 MET A CA 1
ATOM 1539 C C . MET A 1 197 ? 20.762 9.964 -15.072 1.00 89.50 197 MET A C 1
ATOM 1541 O O . MET A 1 197 ? 19.551 10.128 -14.937 1.00 89.50 197 MET A O 1
ATOM 1545 N N . MET A 1 198 ? 21.355 8.789 -14.858 1.00 88.94 198 MET A N 1
ATOM 1546 C CA . MET A 1 198 ? 20.651 7.606 -14.358 1.00 88.94 198 MET A CA 1
ATOM 1547 C C . MET A 1 198 ? 21.096 7.317 -12.925 1.00 88.94 198 MET A C 1
ATOM 1549 O O . MET A 1 198 ? 22.279 7.1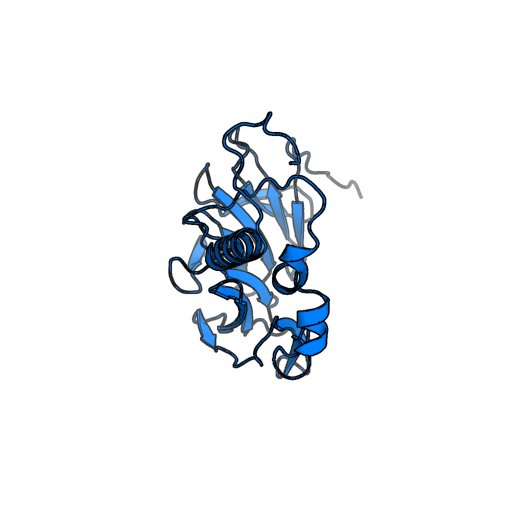03 -12.675 1.00 88.94 198 MET A O 1
ATOM 1553 N N . VAL A 1 199 ? 20.144 7.278 -11.993 1.00 90.50 199 VAL A N 1
ATOM 1554 C CA . VAL A 1 199 ? 20.373 6.900 -10.593 1.00 90.50 199 VAL A CA 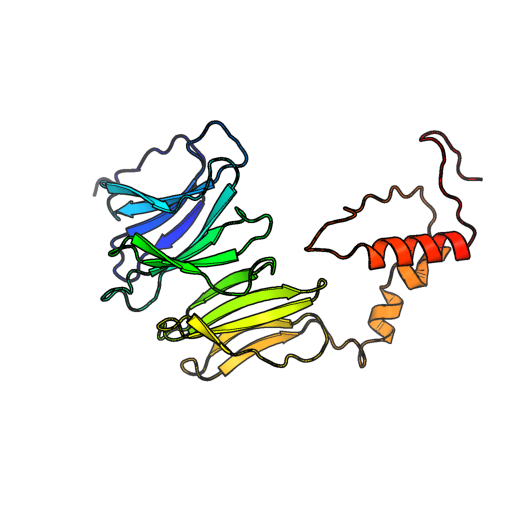1
ATOM 1555 C C . VAL A 1 199 ? 19.393 5.786 -10.249 1.00 90.50 199 VAL A C 1
ATOM 1557 O O . VAL A 1 199 ? 18.192 5.949 -10.438 1.00 90.50 199 VAL A O 1
ATOM 1560 N N . HIS A 1 200 ? 19.901 4.650 -9.767 1.00 91.12 200 HIS A N 1
ATOM 1561 C CA . HIS A 1 200 ? 19.075 3.510 -9.356 1.00 91.12 200 HIS A CA 1
ATOM 1562 C C . HIS A 1 200 ? 19.702 2.807 -8.151 1.00 91.12 200 HIS A C 1
ATOM 1564 O O . HIS A 1 200 ? 20.911 2.569 -8.132 1.00 91.12 200 HIS A O 1
ATOM 1570 N N . GLY A 1 201 ? 18.893 2.448 -7.153 1.00 90.06 201 GLY A N 1
ATOM 1571 C CA . GLY A 1 201 ? 19.362 1.723 -5.971 1.00 90.06 201 GLY A CA 1
ATOM 1572 C C . GLY A 1 201 ? 19.703 0.267 -6.293 1.00 90.06 201 GLY A C 1
ATOM 1573 O O . GLY A 1 201 ? 18.831 -0.502 -6.683 1.00 90.06 201 GLY A O 1
ATOM 1574 N N . LEU A 1 202 ? 20.964 -0.142 -6.107 1.00 87.44 202 LEU A N 1
ATOM 1575 C CA . LEU A 1 202 ? 21.410 -1.507 -6.431 1.00 87.44 202 LEU A CA 1
ATOM 1576 C C . LEU A 1 202 ? 20.618 -2.597 -5.691 1.00 87.44 202 LEU A C 1
ATOM 1578 O O . LEU A 1 202 ? 20.366 -3.653 -6.262 1.00 87.44 202 LEU A O 1
ATOM 1582 N N . ASN A 1 203 ? 20.219 -2.309 -4.452 1.00 83.69 203 ASN A N 1
ATOM 1583 C CA . ASN A 1 203 ? 19.510 -3.224 -3.560 1.00 83.69 203 ASN A CA 1
ATOM 1584 C C . ASN A 1 203 ? 18.097 -2.711 -3.223 1.00 83.69 203 ASN A C 1
ATOM 1586 O O . ASN A 1 203 ? 17.625 -2.946 -2.116 1.00 83.69 203 ASN A O 1
ATOM 1590 N N . ASP A 1 204 ? 17.456 -1.954 -4.122 1.00 83.00 204 ASP A N 1
ATOM 1591 C CA . ASP A 1 204 ? 16.085 -1.472 -3.912 1.00 83.00 204 ASP A CA 1
ATOM 1592 C C . ASP A 1 204 ? 15.082 -2.639 -4.060 1.00 83.00 204 ASP A C 1
ATOM 1594 O O . ASP A 1 204 ? 14.921 -3.161 -5.168 1.00 83.00 204 ASP A O 1
ATOM 1598 N N . PRO A 1 205 ? 14.404 -3.068 -2.976 1.00 71.88 205 PRO A N 1
ATOM 1599 C CA . PRO A 1 205 ? 13.471 -4.192 -3.023 1.00 71.88 205 PRO A CA 1
ATOM 1600 C C . PRO A 1 205 ? 12.155 -3.853 -3.742 1.00 71.88 205 PRO A C 1
ATOM 1602 O O . PRO A 1 205 ? 11.418 -4.760 -4.124 1.00 71.88 205 PRO A O 1
ATOM 1605 N N . ARG A 1 206 ? 11.848 -2.564 -3.940 1.00 77.94 206 ARG A N 1
ATOM 1606 C CA . ARG A 1 206 ? 10.590 -2.097 -4.546 1.00 77.94 206 ARG A CA 1
ATOM 1607 C C . ARG A 1 206 ? 10.683 -2.016 -6.061 1.00 77.94 206 ARG A C 1
ATOM 1609 O O . ARG A 1 206 ? 9.671 -2.151 -6.750 1.00 77.94 206 ARG A O 1
ATOM 1616 N N . CYS A 1 207 ? 11.888 -1.757 -6.569 1.00 82.62 207 CYS A N 1
ATOM 1617 C CA . CYS A 1 207 ? 12.149 -1.499 -7.977 1.00 82.62 207 CYS A CA 1
ATOM 1618 C C . CYS A 1 207 ? 13.434 -2.210 -8.442 1.00 82.62 207 CYS A C 1
ATOM 1620 O O . CYS A 1 207 ? 14.542 -1.700 -8.236 1.00 82.62 207 CYS A O 1
ATOM 1622 N N . PRO A 1 208 ? 13.318 -3.372 -9.112 1.00 83.38 208 PRO A N 1
ATOM 1623 C CA . PRO A 1 208 ? 14.475 -4.125 -9.578 1.00 83.38 208 PRO A CA 1
ATOM 1624 C C . PRO A 1 208 ? 15.368 -3.318 -10.533 1.00 83.38 208 PRO A C 1
ATOM 1626 O O . PRO A 1 208 ? 14.899 -2.722 -11.503 1.00 83.38 208 PRO A O 1
ATOM 1629 N N . ILE A 1 209 ? 16.689 -3.378 -10.327 1.00 89.69 209 ILE A N 1
ATOM 1630 C CA . ILE A 1 209 ? 17.684 -2.677 -11.166 1.00 89.69 209 ILE A CA 1
ATOM 1631 C C . ILE A 1 209 ? 17.698 -3.135 -12.637 1.00 89.69 209 ILE A C 1
ATOM 1633 O O . ILE A 1 209 ? 18.268 -2.467 -13.502 1.00 89.69 209 ILE A O 1
ATOM 1637 N N . SER A 1 210 ? 17.081 -4.278 -12.947 1.00 89.31 210 SER A N 1
ATOM 1638 C CA . SER A 1 210 ? 17.073 -4.869 -14.288 1.00 89.31 210 SER A CA 1
ATOM 1639 C C . SER A 1 210 ? 16.540 -3.913 -15.357 1.00 89.31 210 SER A C 1
ATOM 1641 O O . SER A 1 210 ? 17.101 -3.870 -16.448 1.00 89.31 210 SER A O 1
ATOM 1643 N N . GLN A 1 211 ? 15.532 -3.093 -15.043 1.00 87.75 211 GLN A N 1
ATOM 1644 C CA . GLN A 1 211 ? 14.967 -2.137 -16.002 1.00 87.75 211 GLN A CA 1
ATOM 1645 C C . GLN A 1 211 ? 15.938 -0.994 -16.323 1.00 87.75 211 GLN A C 1
ATOM 1647 O O . GLN A 1 211 ? 16.118 -0.642 -17.489 1.00 87.75 211 GLN A O 1
ATOM 1652 N N . ALA A 1 212 ? 16.630 -0.458 -15.312 1.00 91.94 212 ALA A N 1
ATOM 1653 C CA . ALA A 1 212 ? 17.654 0.564 -15.519 1.00 91.94 212 ALA A CA 1
ATOM 1654 C C . ALA A 1 212 ? 18.840 0.017 -16.331 1.00 91.94 212 ALA A C 1
ATOM 1656 O O . ALA A 1 212 ? 19.321 0.678 -17.251 1.00 91.94 212 ALA A O 1
ATOM 1657 N N . ARG A 1 213 ? 19.278 -1.218 -16.044 1.00 93.44 213 ARG A N 1
ATOM 1658 C CA . ARG A 1 213 ? 20.336 -1.892 -16.817 1.00 93.44 213 ARG A CA 1
ATOM 1659 C C . ARG A 1 213 ? 19.926 -2.125 -18.263 1.00 93.44 213 ARG A C 1
ATOM 1661 O O . ARG A 1 213 ? 20.676 -1.747 -19.155 1.00 93.44 213 ARG A O 1
ATOM 1668 N N . LEU A 1 214 ? 18.718 -2.640 -18.492 1.00 94.69 214 LEU A N 1
ATOM 1669 C CA . LEU A 1 214 ? 18.174 -2.835 -19.833 1.00 94.69 214 LEU A CA 1
ATOM 1670 C C . LEU A 1 214 ? 18.165 -1.523 -20.626 1.00 94.69 214 LEU A C 1
ATOM 1672 O O . LEU A 1 214 ? 18.560 -1.499 -21.790 1.00 94.69 214 LEU A O 1
ATOM 1676 N N . PHE A 1 215 ? 17.742 -0.418 -20.008 1.00 95.25 215 PHE A N 1
ATOM 1677 C CA . PHE A 1 215 ? 17.738 0.872 -20.690 1.00 95.25 215 PHE A CA 1
ATOM 1678 C C . PHE A 1 215 ? 19.156 1.368 -21.007 1.00 95.25 215 PHE A C 1
ATOM 1680 O O . PHE A 1 215 ? 19.409 1.774 -22.143 1.00 95.25 215 PHE A O 1
ATOM 1687 N N . LYS A 1 216 ? 20.103 1.247 -20.063 1.00 94.12 216 LYS A N 1
ATOM 1688 C CA . LYS A 1 216 ? 21.527 1.550 -20.300 1.00 94.12 216 LYS A CA 1
ATOM 1689 C C . LYS A 1 216 ? 22.089 0.723 -21.459 1.00 94.12 216 LYS A C 1
ATOM 1691 O O . LYS A 1 216 ? 22.725 1.278 -22.349 1.00 94.12 216 LYS A O 1
ATOM 1696 N N . GLU A 1 217 ? 21.827 -0.581 -21.482 1.00 95.31 217 GLU A N 1
ATOM 1697 C CA . GLU A 1 217 ? 22.265 -1.479 -22.558 1.00 95.31 217 GLU A CA 1
ATOM 1698 C C . GLU A 1 217 ? 21.717 -1.042 -23.922 1.00 95.31 217 GLU A C 1
ATOM 1700 O O . GLU A 1 217 ? 22.452 -1.051 -24.909 1.00 95.31 217 GLU A O 1
ATOM 1705 N N . ARG A 1 218 ? 20.455 -0.593 -23.991 1.00 96.12 218 ARG A N 1
ATOM 1706 C CA . ARG A 1 218 ? 19.881 -0.058 -25.236 1.00 96.12 218 ARG A CA 1
ATOM 1707 C C . ARG A 1 218 ? 20.489 1.268 -25.667 1.00 96.12 218 ARG A C 1
ATOM 1709 O O . ARG A 1 218 ? 20.660 1.462 -26.867 1.00 96.12 218 ARG A O 1
ATOM 1716 N N . LEU A 1 219 ? 20.822 2.154 -24.733 1.00 95.25 219 LEU A N 1
ATOM 1717 C CA . LEU A 1 219 ? 21.535 3.394 -25.048 1.00 95.25 219 LEU A CA 1
ATOM 1718 C C . LEU A 1 219 ? 22.920 3.082 -25.633 1.00 95.25 219 LEU A C 1
ATOM 1720 O O . LEU A 1 219 ? 23.256 3.576 -26.706 1.00 95.25 219 LEU A O 1
ATOM 1724 N N . VAL A 1 220 ? 23.681 2.185 -25.002 1.00 93.31 220 VAL A N 1
ATOM 1725 C CA . VAL A 1 220 ? 24.999 1.765 -25.512 1.00 93.31 220 VAL A CA 1
ATOM 1726 C C . VAL A 1 220 ? 24.880 1.108 -26.889 1.00 93.31 220 VAL A C 1
ATOM 1728 O O . VAL A 1 220 ? 25.632 1.449 -27.800 1.00 93.31 220 VAL A O 1
ATOM 1731 N N . ALA A 1 221 ? 23.902 0.219 -27.084 1.00 95.31 221 ALA A N 1
ATOM 1732 C CA . ALA A 1 221 ? 23.650 -0.412 -28.381 1.00 95.31 221 ALA A CA 1
ATOM 1733 C C . ALA A 1 221 ? 23.244 0.593 -29.477 1.00 95.31 221 ALA A C 1
ATOM 1735 O O . ALA A 1 221 ? 23.493 0.345 -30.654 1.00 95.31 221 ALA A O 1
ATOM 1736 N N . ALA A 1 222 ? 22.646 1.727 -29.101 1.00 94.88 222 ALA A N 1
ATOM 1737 C CA . ALA A 1 222 ? 22.312 2.826 -30.003 1.00 94.88 222 ALA A CA 1
ATOM 1738 C C . ALA A 1 222 ? 23.478 3.812 -30.239 1.00 94.88 222 ALA A C 1
ATOM 1740 O O . ALA A 1 222 ? 23.304 4.787 -30.965 1.00 94.88 222 ALA A O 1
ATOM 1741 N N . GLY A 1 223 ? 24.657 3.559 -29.659 1.00 93.44 223 GLY A N 1
ATOM 1742 C CA . GLY A 1 223 ? 25.873 4.351 -29.867 1.00 93.44 223 GLY A CA 1
ATOM 1743 C C . GLY A 1 223 ? 26.137 5.429 -28.814 1.00 93.44 223 GLY A C 1
ATOM 1744 O O . GLY A 1 223 ? 27.155 6.114 -28.906 1.00 93.44 223 GLY A O 1
ATOM 1745 N N . PHE A 1 224 ? 25.278 5.567 -27.798 1.00 91.62 224 PHE A N 1
ATOM 1746 C CA . PHE A 1 224 ? 25.521 6.497 -26.695 1.00 91.62 224 PHE A CA 1
ATOM 1747 C C . PHE A 1 224 ? 26.662 6.003 -25.802 1.00 91.62 224 PHE A C 1
ATOM 1749 O O . PHE A 1 224 ? 26.850 4.801 -25.597 1.00 91.62 224 PHE A O 1
ATOM 1756 N N . ARG A 1 225 ? 27.412 6.949 -25.234 1.00 89.25 225 ARG A N 1
ATOM 1757 C CA . ARG A 1 225 ? 28.540 6.677 -24.338 1.00 89.25 225 ARG A CA 1
ATOM 1758 C C . ARG A 1 225 ? 28.242 7.192 -22.939 1.00 89.25 225 ARG A C 1
ATOM 1760 O O . ARG A 1 225 ? 27.539 8.182 -22.761 1.00 89.25 225 ARG A O 1
ATOM 1767 N N . GLU A 1 226 ? 28.771 6.490 -21.947 1.00 87.56 226 GLU A N 1
ATOM 1768 C CA . GLU A 1 226 ? 28.706 6.928 -20.558 1.00 87.56 226 GLU A CA 1
ATOM 1769 C C . GLU A 1 226 ? 29.653 8.115 -20.359 1.00 87.56 226 GLU A C 1
ATOM 1771 O O . GLU A 1 226 ? 30.817 8.051 -20.752 1.00 87.56 226 GLU A O 1
ATOM 1776 N N . GLY A 1 227 ? 29.139 9.195 -19.769 1.00 81.94 227 GLY A N 1
ATOM 1777 C CA . GLY A 1 227 ? 29.965 10.327 -19.363 1.00 81.94 227 GLY A CA 1
ATOM 1778 C C . GLY A 1 227 ? 30.897 9.921 -18.224 1.00 81.94 227 GLY A C 1
ATOM 1779 O O . GLY A 1 227 ? 30.490 9.248 -17.279 1.00 81.94 227 GLY A O 1
ATOM 1780 N N . THR A 1 228 ? 32.149 10.340 -18.311 1.00 79.62 228 THR A N 1
ATOM 1781 C CA . THR A 1 228 ? 33.169 10.191 -17.269 1.00 79.62 228 THR A CA 1
ATOM 1782 C C . THR A 1 228 ? 33.182 11.375 -16.306 1.00 79.62 228 THR A C 1
ATOM 1784 O O . THR A 1 228 ? 33.561 11.221 -15.144 1.00 79.62 228 THR A O 1
ATOM 1787 N N . THR A 1 229 ? 32.729 12.548 -16.761 1.00 74.75 229 THR A N 1
ATOM 1788 C CA . THR A 1 229 ? 32.640 13.770 -15.954 1.00 74.75 229 THR A CA 1
ATOM 1789 C C . THR A 1 229 ? 31.313 14.500 -16.174 1.00 74.75 229 THR A C 1
ATOM 1791 O O . THR A 1 229 ? 30.618 14.286 -17.167 1.00 74.75 229 THR A O 1
ATOM 1794 N N . SER A 1 230 ? 30.950 15.410 -15.263 1.00 66.38 230 SER A N 1
ATOM 1795 C CA . SER A 1 230 ? 29.768 16.274 -15.429 1.00 66.38 230 SER A CA 1
ATOM 1796 C C . SER A 1 230 ? 29.908 17.292 -16.570 1.00 66.38 230 SER A C 1
ATOM 1798 O O . SER A 1 230 ? 28.916 17.914 -16.956 1.00 66.38 230 SER A O 1
ATOM 1800 N N . THR A 1 231 ? 31.119 17.460 -17.109 1.00 69.06 231 THR A N 1
ATOM 1801 C CA . THR A 1 231 ? 31.459 18.421 -18.164 1.00 69.06 231 THR A CA 1
ATOM 1802 C C . THR A 1 231 ? 31.590 17.803 -19.555 1.00 69.06 231 THR A C 1
ATOM 1804 O O . THR A 1 231 ? 31.797 18.550 -20.501 1.00 69.06 231 THR A O 1
ATOM 1807 N N . ASP A 1 232 ? 31.455 16.484 -19.711 1.00 71.00 232 ASP A N 1
ATOM 1808 C CA . ASP A 1 232 ? 31.607 15.832 -21.022 1.00 71.00 232 ASP A CA 1
ATOM 1809 C C . ASP A 1 232 ? 30.531 16.330 -22.009 1.00 71.00 232 ASP A C 1
ATOM 1811 O O . ASP A 1 232 ? 29.343 16.334 -21.678 1.00 71.00 232 ASP A O 1
ATOM 1815 N N . ASP A 1 233 ? 30.935 16.796 -23.194 1.00 57.34 233 ASP A N 1
ATOM 1816 C CA . ASP A 1 233 ? 30.065 17.436 -24.197 1.00 57.34 233 ASP A CA 1
ATOM 1817 C C . ASP A 1 233 ? 29.312 16.447 -25.114 1.00 57.34 233 ASP A C 1
ATOM 1819 O O . ASP A 1 233 ? 29.534 15.243 -25.079 1.00 57.34 233 ASP A O 1
ATOM 1823 N N . PHE A 1 234 ? 28.349 16.970 -25.888 1.00 53.97 234 PHE A N 1
ATOM 1824 C CA . PHE A 1 234 ? 27.331 16.248 -26.679 1.00 53.97 234 PHE A CA 1
ATOM 1825 C C . PHE A 1 234 ? 27.830 15.548 -27.969 1.00 53.97 234 PHE A C 1
ATOM 1827 O O . PHE A 1 234 ? 26.994 15.220 -28.813 1.00 53.97 234 PHE A O 1
ATOM 1834 N N . GLU A 1 235 ? 29.139 15.360 -28.165 1.00 48.84 235 GLU A N 1
ATOM 1835 C CA . GLU A 1 235 ? 29.689 14.790 -29.417 1.00 48.84 235 GLU A CA 1
ATOM 1836 C C . GLU A 1 235 ? 29.602 13.258 -29.514 1.00 48.84 235 GLU A C 1
ATOM 1838 O O . GLU A 1 235 ? 30.019 12.549 -28.566 1.00 48.84 235 GLU A O 1
#